Protein AF-A0A7X8D9M7-F1 (afdb_monomer)

Mean predicted aligned error: 8.06 Å

Foldseek 3Di:
DDDPDPPPLQPDDPVLLVVLLVLLVVLLCQLLVLQVCVVVVNFDPDPPLCGNVVSVVSSVVSCLLGVQLVLLVSQQVLLCSRDVDDADDDDSVRSSVLSVVLCVQLCVLLVQLVCLLVVVSCCPRPNDVCVVQVQLQVLQVVVPGGSVSSVVSSVVSNVSSVVSSVCSNVLQLCLSHDRCPPPDSVVSSVVSNVLCVVLVVLLVVLVVVLVVLCVQLVVQLVVLLVVQLVVVDPPDPVSSVVSVVCCVNVVPDDPVSVVSSVVSCVPRPSSCPSVSSSSNSNSRDDDD

pLDDT: mean 83.81, std 11.83, range [28.38, 95.06]

Solvent-accessible surface area (backbone atoms only — not comparable to full-atom values): 15635 Å² total; per-residue (Å²): 140,79,87,73,71,79,71,70,67,56,85,78,53,68,67,57,52,50,52,54,48,50,53,58,46,53,44,46,53,63,20,40,38,50,44,53,38,42,75,73,69,54,68,69,103,56,61,74,88,48,42,63,55,52,22,52,56,58,20,50,62,39,30,57,69,51,43,45,23,52,43,34,55,58,35,26,53,46,24,47,55,67,42,96,64,86,67,74,84,74,53,65,74,56,34,39,52,54,37,50,54,49,47,63,73,17,36,82,29,36,46,54,38,50,51,51,53,52,51,49,49,40,33,69,75,72,44,55,86,61,50,45,57,50,52,29,33,51,55,4,48,78,73,77,42,50,53,68,49,6,47,53,50,53,54,51,51,49,53,50,21,49,50,37,26,52,50,33,56,52,70,60,52,55,52,34,34,49,80,57,67,94,51,55,73,68,55,44,55,51,51,24,48,51,51,52,60,79,23,41,68,46,44,51,56,41,48,52,53,46,47,61,61,42,44,66,30,50,52,54,42,51,48,55,53,47,60,58,50,57,76,67,49,80,82,44,74,71,61,34,49,50,51,53,49,47,37,67,73,68,58,71,65,56,72,66,58,53,52,51,42,50,49,39,40,57,70,48,36,52,75,50,52,54,52,46,52,40,46,53,36,64,29,54,62,81,83,130

Sequence (288 aa):
MDNIEQKKLLPYGTSLHIKLSLIGLILRLVALSPLWLNFLGVHFPLPENYRVFVSALCCIPLYIIIVLPSRFYTRSTLYKTCYPVQGEKLKFSRAFALALNRLLRALPFILPIFIFVVGFYYLWFIGDATQLFKTIRSAGTLVGGSFVHGFIILVLLFFIALFLAFIGWRRYAAIEYLPMNGMNNTRAFATNRIYIKENKANLRRTTAKNFLMLLPYLAVTFFLLAMEISTKLTGEATSDVFVLLEAVTTLNFTTKTYALCALAYIVLNLPFVVFRKRNIALALKPLK

Secondary structure (DSSP, 8-state):
-------------HHHHHHHHHHHHHHHHHHTHHHHHHHTT---SS-HHHHHHHHHHHHHHHIIIIIHHHHHHHHHHHHHHHS----PPPPHHHHHHHHHHHHHHHHHHHHHHHHHHHHHHHHHHTS-TTHHHHHHHHHHHTTT--HHHHHHHHHHHHHHHHHHHHHHHHTT-GGGTS--TT--HHHHHHHHHHHHHHTHHHHHHHHHHHHHTTHHHHHHHHHHHHHHHHTT--S-HHHHHHHHHHHHHH----HHHHHHHHHHIIIIIHHHHHHHHHHHHHHSPPP-

Radius of gyration: 22.21 Å; Cα contacts (8 Å, |Δi|>4): 254; chains: 1; bounding box: 59×47×62 Å

Structure (mmCIF, N/CA/C/O backbone):
data_AF-A0A7X8D9M7-F1
#
_entry.id   AF-A0A7X8D9M7-F1
#
loop_
_atom_site.group_PDB
_atom_site.id
_atom_site.type_symbol
_atom_site.label_atom_id
_atom_site.label_alt_id
_atom_site.label_comp_id
_atom_site.label_asym_id
_atom_site.label_entity_id
_atom_site.label_seq_id
_atom_site.pdbx_PDB_ins_code
_atom_site.Cartn_x
_atom_site.Cartn_y
_atom_site.Cartn_z
_atom_site.occupancy
_atom_site.B_iso_or_equiv
_atom_site.auth_seq_id
_atom_site.auth_comp_id
_atom_site.auth_asym_id
_atom_site.auth_atom_id
_atom_site.pdbx_PDB_model_num
ATOM 1 N N . MET A 1 1 ? -6.397 -24.140 34.473 1.00 36.44 1 MET A N 1
ATOM 2 C CA . MET A 1 1 ? -6.885 -24.598 33.154 1.00 36.44 1 MET A CA 1
ATOM 3 C C . MET A 1 1 ? -8.269 -24.006 33.012 1.00 36.44 1 MET A C 1
ATOM 5 O O . MET A 1 1 ? -9.222 -24.638 33.432 1.00 36.44 1 MET A O 1
ATOM 9 N N . ASP A 1 2 ? -8.359 -22.770 32.519 1.00 28.38 2 ASP A N 1
ATOM 10 C CA . ASP A 1 2 ? -9.609 -22.012 32.592 1.00 28.38 2 ASP A CA 1
ATOM 11 C C . ASP A 1 2 ? -10.210 -21.781 31.213 1.00 28.38 2 ASP A C 1
ATOM 13 O O . ASP A 1 2 ? -9.589 -21.202 30.315 1.00 28.38 2 ASP A O 1
ATOM 17 N N . ASN A 1 3 ? -11.444 -22.271 31.107 1.00 30.64 3 ASN A N 1
ATOM 18 C CA . ASN A 1 3 ? -12.456 -21.998 30.102 1.00 30.64 3 ASN A CA 1
ATOM 19 C C . ASN A 1 3 ? -12.508 -20.508 29.743 1.00 30.64 3 ASN A C 1
ATOM 21 O O . ASN A 1 3 ? -13.260 -19.728 30.323 1.00 30.64 3 ASN A O 1
ATOM 25 N N . ILE A 1 4 ? -11.766 -20.112 28.712 1.00 40.09 4 ILE A N 1
ATOM 26 C CA . ILE A 1 4 ? -12.216 -19.010 27.870 1.00 40.09 4 ILE A CA 1
ATOM 27 C C . ILE A 1 4 ? -13.232 -19.647 26.938 1.00 40.09 4 ILE A C 1
ATOM 29 O O . ILE A 1 4 ? -12.871 -20.180 25.886 1.00 40.09 4 ILE A O 1
ATOM 33 N N . GLU A 1 5 ? -14.494 -19.628 27.368 1.00 35.69 5 GLU A N 1
ATOM 34 C CA . GLU A 1 5 ? -15.633 -19.782 26.477 1.00 35.69 5 GLU A CA 1
ATOM 35 C C . GLU A 1 5 ? -15.298 -19.068 25.170 1.00 35.69 5 GLU A C 1
ATOM 37 O O . GLU A 1 5 ? -15.015 -17.862 25.145 1.00 35.69 5 GLU A O 1
ATOM 42 N N . GLN A 1 6 ? -15.287 -19.828 24.078 1.00 35.69 6 GLN A N 1
ATOM 43 C CA . GLN A 1 6 ? -15.346 -19.287 22.735 1.00 35.69 6 GLN A CA 1
ATOM 44 C C . GLN A 1 6 ? -16.675 -18.533 22.627 1.00 35.69 6 GLN A C 1
ATOM 46 O O . GLN A 1 6 ? -17.649 -19.047 22.082 1.00 35.69 6 GLN A O 1
ATOM 51 N N . LYS A 1 7 ? -16.743 -17.315 23.183 1.00 35.28 7 LYS A N 1
ATOM 52 C CA . LYS A 1 7 ? -17.829 -16.375 22.936 1.00 35.28 7 LYS A CA 1
ATOM 53 C C . LYS A 1 7 ? -17.920 -16.276 21.428 1.00 35.28 7 LYS A C 1
ATOM 55 O O . LYS A 1 7 ? -17.001 -15.756 20.792 1.00 35.28 7 LYS A O 1
ATOM 60 N N . LYS A 1 8 ? -18.990 -16.879 20.895 1.00 38.06 8 LYS A N 1
ATOM 61 C CA . LYS A 1 8 ? -19.370 -16.916 19.485 1.00 38.06 8 LYS A CA 1
ATOM 62 C C . LYS A 1 8 ? -18.889 -15.627 18.834 1.00 38.06 8 LYS A C 1
ATOM 64 O O . LYS A 1 8 ? -19.409 -14.555 19.144 1.00 38.06 8 LYS A O 1
ATOM 69 N N . LEU A 1 9 ? -17.871 -15.728 17.973 1.00 45.09 9 LEU A N 1
ATOM 70 C CA . LEU A 1 9 ? -17.561 -14.663 17.025 1.00 45.09 9 LEU A CA 1
ATOM 71 C C . LEU A 1 9 ? -18.904 -14.278 16.403 1.00 45.09 9 LEU A C 1
ATOM 73 O O . LEU A 1 9 ? -19.569 -15.154 15.849 1.00 45.09 9 LEU A O 1
ATOM 77 N N . LEU A 1 10 ? -19.334 -13.023 16.583 1.00 46.25 10 LEU A N 1
ATOM 78 C CA . LEU A 1 10 ? -20.626 -12.555 16.079 1.00 46.25 10 LEU A CA 1
ATOM 79 C C . LEU A 1 10 ? -20.773 -13.014 14.621 1.00 46.25 10 LEU A C 1
ATOM 81 O O . LEU A 1 10 ? -19.788 -12.890 13.878 1.00 46.25 10 LEU A O 1
ATOM 85 N N . PRO A 1 11 ? -21.934 -13.575 14.216 1.00 45.78 11 PRO A N 1
ATOM 86 C CA . PRO A 1 11 ? -22.120 -14.101 12.872 1.00 45.78 11 PRO A CA 1
ATOM 87 C C . PRO A 1 11 ? -21.771 -12.998 11.885 1.00 45.78 11 PRO A C 1
ATOM 89 O O . PRO A 1 11 ? -22.422 -11.957 11.789 1.00 45.78 11 PRO A O 1
ATOM 92 N N . TYR A 1 12 ? -20.643 -13.202 11.218 1.00 52.94 12 TYR A N 1
ATOM 93 C CA . TYR A 1 12 ? -20.094 -12.218 10.321 1.00 52.94 12 TYR A CA 1
ATOM 94 C C . TYR A 1 12 ? -20.964 -12.241 9.064 1.00 52.94 12 TYR A C 1
ATOM 96 O O . TYR A 1 12 ? -20.854 -13.149 8.243 1.00 52.94 12 TYR A O 1
ATOM 104 N N . GLY A 1 13 ? -21.853 -11.259 8.918 1.00 61.81 13 GLY A N 1
ATOM 105 C CA . GLY A 1 13 ? -22.710 -11.162 7.742 1.00 61.81 13 GLY A CA 1
ATOM 106 C C . GLY A 1 13 ? -21.885 -10.890 6.483 1.00 61.81 13 GLY A C 1
ATOM 107 O O . GLY A 1 13 ? -21.185 -9.877 6.397 1.00 61.81 13 GLY A O 1
ATOM 108 N N . THR A 1 14 ? -22.004 -11.754 5.476 1.00 67.00 14 THR A N 1
ATOM 109 C CA . THR A 1 14 ? -21.459 -11.557 4.117 1.00 67.00 14 THR A CA 1
ATOM 110 C C . THR A 1 14 ? -21.817 -10.175 3.551 1.00 67.00 14 THR A C 1
ATOM 112 O O . THR A 1 14 ? -20.981 -9.519 2.930 1.00 67.00 14 THR A O 1
ATOM 115 N N . SER A 1 15 ? -23.002 -9.655 3.891 1.00 76.25 15 SER A N 1
ATOM 116 C CA . SER A 1 15 ? -23.454 -8.293 3.569 1.00 76.25 15 SER A CA 1
ATOM 117 C C . SER A 1 15 ? -22.491 -7.190 4.047 1.00 76.25 15 SER A C 1
ATOM 119 O O . SER A 1 15 ? -22.203 -6.251 3.305 1.00 76.25 15 SER A O 1
ATOM 121 N N . LEU A 1 16 ? -21.914 -7.304 5.252 1.00 80.75 16 LEU A N 1
ATOM 122 C CA . LEU A 1 16 ? -20.962 -6.312 5.770 1.00 80.75 16 LEU A CA 1
ATOM 123 C C . LEU A 1 16 ? -19.619 -6.368 5.022 1.00 80.75 16 LEU A C 1
ATOM 125 O O . LEU A 1 16 ? -19.028 -5.324 4.745 1.00 80.75 16 LEU A O 1
ATOM 129 N N . HIS A 1 17 ? -19.145 -7.570 4.662 1.00 78.88 17 HIS A N 1
ATOM 130 C CA . HIS A 1 17 ? -17.945 -7.742 3.828 1.00 78.88 17 HIS A CA 1
ATOM 131 C C . HIS A 1 17 ? -18.092 -7.016 2.489 1.00 78.88 17 HIS A C 1
ATOM 133 O O . HIS A 1 17 ? -17.195 -6.265 2.095 1.00 78.88 17 HIS A O 1
ATOM 139 N N . ILE A 1 18 ? -19.223 -7.225 1.815 1.00 80.75 18 ILE A N 1
ATOM 140 C CA . ILE A 1 18 ? -19.504 -6.650 0.499 1.00 80.75 18 ILE A CA 1
ATOM 141 C C . ILE A 1 18 ? -19.590 -5.125 0.605 1.00 80.75 18 ILE A C 1
ATOM 143 O O . ILE A 1 18 ? -18.859 -4.426 -0.096 1.00 80.75 18 ILE A O 1
ATOM 147 N N . LYS A 1 19 ? -20.371 -4.599 1.560 1.00 86.06 19 LYS A N 1
ATOM 148 C CA . LYS A 1 19 ? -20.514 -3.149 1.782 1.00 86.06 19 LYS A CA 1
ATOM 149 C C . LYS A 1 19 ? -19.169 -2.458 2.021 1.00 86.06 19 LYS A C 1
ATOM 151 O O . LYS A 1 19 ? -18.858 -1.470 1.363 1.00 86.06 19 LYS A O 1
ATOM 156 N N . LEU A 1 20 ? -18.337 -2.989 2.921 1.00 86.00 20 LEU A N 1
ATOM 157 C CA . LEU A 1 20 ? -17.026 -2.397 3.225 1.00 86.00 20 LEU A CA 1
ATOM 158 C C . LEU A 1 20 ? -16.041 -2.493 2.048 1.00 86.00 20 LEU A C 1
ATOM 160 O O . LEU A 1 20 ? -15.184 -1.617 1.899 1.00 86.00 20 LEU A O 1
ATOM 164 N N . SER A 1 21 ? -16.144 -3.542 1.227 1.00 83.62 21 SER A N 1
ATOM 165 C CA . SER A 1 21 ? -15.329 -3.699 0.015 1.00 83.62 21 SER A CA 1
ATOM 166 C C . SER A 1 21 ? -15.715 -2.676 -1.047 1.00 83.62 21 SER A C 1
ATOM 168 O O . SER A 1 21 ? -14.835 -1.975 -1.545 1.00 83.62 21 SER A O 1
ATOM 170 N N . LEU A 1 22 ? -17.015 -2.541 -1.329 1.00 86.31 22 LEU A N 1
ATOM 171 C CA . LEU A 1 22 ? -17.556 -1.603 -2.316 1.00 86.31 22 LEU A CA 1
ATOM 172 C C . LEU A 1 22 ? -17.266 -0.152 -1.937 1.00 86.31 22 LEU A C 1
ATOM 174 O O . LEU A 1 22 ? -16.704 0.582 -2.743 1.00 86.31 22 LEU A O 1
ATOM 178 N N . ILE A 1 23 ? -17.533 0.242 -0.688 1.00 88.12 23 ILE A N 1
ATOM 179 C CA . ILE A 1 23 ? -17.193 1.586 -0.194 1.00 88.12 23 ILE A CA 1
ATOM 180 C C . ILE A 1 23 ? -15.691 1.841 -0.364 1.00 88.12 23 ILE A C 1
ATOM 182 O O . ILE A 1 23 ? -15.276 2.881 -0.866 1.00 88.12 23 ILE A O 1
ATOM 186 N N . GLY A 1 24 ? -14.851 0.871 0.009 1.00 85.75 24 GLY A N 1
ATOM 187 C CA . GLY A 1 24 ? -13.404 0.993 -0.143 1.00 85.75 24 GLY A CA 1
ATOM 188 C C . GLY A 1 24 ? -12.919 1.043 -1.597 1.00 85.75 24 GLY A C 1
ATOM 189 O O . GLY A 1 24 ? -11.821 1.546 -1.833 1.00 85.75 24 GLY A O 1
ATOM 190 N N . LEU A 1 25 ? -13.672 0.498 -2.552 1.00 86.25 25 LEU A N 1
ATOM 191 C CA . LEU A 1 25 ? -13.396 0.601 -3.986 1.00 86.25 25 LEU A CA 1
ATOM 192 C C . LEU A 1 25 ? -13.802 1.976 -4.509 1.00 86.25 25 LEU A C 1
ATOM 194 O O . LEU A 1 25 ? -12.954 2.678 -5.048 1.00 86.25 25 LEU A O 1
ATOM 198 N N . ILE A 1 26 ? -15.045 2.392 -4.259 1.00 90.75 26 ILE A N 1
ATOM 199 C CA . ILE A 1 26 ? -15.592 3.681 -4.703 1.00 90.75 26 ILE A CA 1
ATOM 200 C C . ILE A 1 26 ? -14.713 4.832 -4.216 1.00 90.75 26 ILE A C 1
ATOM 202 O O . ILE A 1 26 ? -14.282 5.656 -5.013 1.00 90.75 26 ILE A O 1
ATOM 206 N N . LEU A 1 27 ? -14.350 4.853 -2.930 1.00 90.75 27 LEU A N 1
ATOM 207 C CA . LEU A 1 27 ? -13.509 5.922 -2.381 1.00 90.75 27 LEU A CA 1
ATOM 208 C C . LEU A 1 27 ? -12.124 5.987 -3.038 1.00 90.75 27 LEU A C 1
ATOM 210 O O . LEU A 1 27 ? -11.557 7.068 -3.164 1.00 90.75 27 LEU A O 1
ATOM 214 N N . ARG A 1 28 ? -11.569 4.844 -3.459 1.00 89.19 28 ARG A N 1
ATOM 215 C CA . ARG A 1 28 ? -10.293 4.815 -4.185 1.00 89.19 28 ARG A CA 1
ATOM 216 C C . ARG A 1 28 ? -10.456 5.233 -5.637 1.00 89.19 28 ARG A C 1
ATOM 218 O O . ARG A 1 28 ? -9.586 5.934 -6.123 1.00 89.19 28 ARG A O 1
ATOM 225 N N . LEU A 1 29 ? -11.543 4.844 -6.300 1.00 88.31 29 LEU A N 1
ATOM 226 C CA . LEU A 1 29 ? -11.851 5.300 -7.657 1.00 88.31 29 LEU A CA 1
ATOM 227 C C . LEU A 1 29 ? -12.001 6.822 -7.695 1.00 88.31 29 LEU A C 1
ATOM 229 O O . LEU A 1 29 ? -11.386 7.467 -8.534 1.00 88.31 29 LEU A O 1
ATOM 233 N N . VAL A 1 30 ? -12.719 7.393 -6.724 1.00 91.25 30 VAL A N 1
ATOM 234 C CA . VAL A 1 30 ? -12.847 8.848 -6.567 1.00 91.25 30 VAL A CA 1
ATOM 235 C C . VAL A 1 30 ? -11.488 9.494 -6.297 1.00 91.25 30 VAL A C 1
ATOM 237 O O . VAL A 1 30 ? -11.161 10.500 -6.910 1.00 91.25 30 VAL A O 1
ATOM 240 N N . ALA A 1 31 ? -10.662 8.918 -5.419 1.00 91.31 31 ALA A N 1
ATOM 241 C CA . ALA A 1 31 ? -9.338 9.475 -5.138 1.00 91.31 31 ALA A CA 1
ATOM 242 C C . ALA A 1 31 ? -8.348 9.363 -6.310 1.00 91.31 31 ALA A C 1
ATOM 244 O O . ALA A 1 31 ? -7.402 10.142 -6.382 1.00 91.31 31 ALA A O 1
ATOM 245 N N . LEU A 1 32 ? -8.555 8.397 -7.207 1.00 89.75 32 LEU A N 1
ATOM 246 C CA . LEU A 1 32 ? -7.761 8.186 -8.418 1.00 89.75 32 LEU A CA 1
ATOM 247 C C . LEU A 1 32 ? -8.381 8.861 -9.650 1.00 89.75 32 LEU A C 1
ATOM 249 O O . LEU A 1 32 ? -7.898 8.651 -10.761 1.00 89.75 32 LEU A O 1
ATOM 253 N N . SER A 1 33 ? -9.441 9.658 -9.481 1.00 89.56 33 SER A N 1
ATOM 254 C CA . SER A 1 33 ? -10.147 10.277 -10.603 1.00 89.56 33 SER A CA 1
ATOM 255 C C . SER A 1 33 ? -9.257 11.137 -11.509 1.00 89.56 33 SER A C 1
ATOM 257 O O . SER A 1 33 ? -9.461 11.042 -12.716 1.00 89.56 33 SER A O 1
ATOM 259 N N . PRO A 1 34 ? -8.229 11.881 -11.033 1.00 87.31 34 PRO A N 1
ATOM 260 C CA . PRO A 1 34 ? -7.358 12.634 -11.939 1.00 87.31 34 PRO A CA 1
ATOM 261 C C . PRO A 1 34 ? -6.612 11.741 -12.938 1.00 87.31 34 PRO A C 1
ATOM 263 O O . PRO A 1 34 ? -6.477 12.100 -14.103 1.00 87.31 34 PRO A O 1
ATOM 266 N N . LEU A 1 35 ? -6.171 10.551 -12.514 1.00 84.69 35 LEU A N 1
ATOM 267 C CA . LEU A 1 35 ? -5.545 9.580 -13.414 1.00 84.69 35 LEU A CA 1
ATOM 268 C C . LEU A 1 35 ? -6.551 9.009 -14.414 1.00 84.69 35 LEU A C 1
ATOM 270 O O . LEU A 1 35 ? -6.242 8.926 -15.599 1.00 84.69 35 LEU A O 1
ATOM 274 N N . TRP A 1 36 ? -7.755 8.654 -13.958 1.00 82.06 36 TRP A N 1
ATOM 275 C CA . TRP A 1 36 ? -8.813 8.155 -14.842 1.00 82.06 36 TRP A CA 1
ATOM 276 C C . TRP A 1 36 ? -9.220 9.182 -15.896 1.00 82.06 36 TRP A C 1
ATOM 278 O O . TRP A 1 36 ? -9.356 8.829 -17.060 1.00 82.06 36 TRP A O 1
ATOM 288 N N . LEU A 1 37 ? -9.363 10.448 -15.507 1.00 84.62 37 LEU A N 1
ATOM 289 C CA . LEU A 1 37 ? -9.674 11.540 -16.426 1.00 84.62 37 LEU A CA 1
ATOM 290 C C . LEU A 1 37 ? -8.581 11.705 -17.486 1.00 84.62 37 LEU A C 1
ATOM 292 O O . LEU A 1 37 ? -8.902 11.805 -18.667 1.00 84.62 37 LEU A O 1
ATOM 296 N N . ASN A 1 38 ? -7.308 11.617 -17.088 1.00 82.19 38 ASN A N 1
ATOM 297 C CA . ASN A 1 38 ? -6.196 11.647 -18.034 1.00 82.19 38 ASN A CA 1
ATOM 298 C C . ASN A 1 38 ? -6.227 10.462 -19.018 1.00 82.19 38 ASN A C 1
ATOM 300 O O . ASN A 1 38 ? -5.984 10.657 -20.204 1.00 82.19 38 ASN A O 1
ATOM 304 N N . PHE A 1 39 ? -6.566 9.251 -18.560 1.00 78.50 39 PHE A N 1
ATOM 305 C CA . PHE A 1 39 ? -6.748 8.090 -19.446 1.00 78.50 39 PHE A CA 1
ATOM 306 C C . PHE A 1 39 ? -7.952 8.225 -20.388 1.00 78.50 39 PHE A C 1
ATOM 308 O O . PHE A 1 39 ? -7.925 7.682 -21.487 1.00 78.50 39 PHE A O 1
ATOM 315 N N . LEU A 1 40 ? -8.994 8.952 -19.979 1.00 82.00 40 LEU A N 1
ATOM 316 C CA . LEU A 1 40 ? -10.188 9.226 -20.786 1.00 82.00 40 LEU A CA 1
ATOM 317 C C . LEU A 1 40 ? -10.006 10.402 -21.764 1.00 82.00 40 LEU A C 1
ATOM 319 O O . LEU A 1 40 ? -10.974 10.826 -22.388 1.00 82.00 40 LEU A O 1
ATOM 323 N N . GLY A 1 41 ? -8.788 10.938 -21.900 1.00 77.50 41 GLY A N 1
ATOM 324 C CA . GLY A 1 41 ? -8.477 12.027 -22.831 1.00 77.50 41 GLY A CA 1
ATOM 325 C C . GLY A 1 41 ? -8.697 13.435 -22.270 1.00 77.50 41 GLY A C 1
ATOM 326 O O . GLY A 1 41 ? -8.528 14.419 -22.987 1.00 77.50 41 GLY A O 1
ATOM 327 N N . VAL A 1 42 ? -9.057 13.571 -20.988 1.00 81.62 42 VAL A N 1
ATOM 328 C CA . VAL A 1 42 ? -9.174 14.875 -20.320 1.00 81.62 42 VAL A CA 1
ATOM 329 C C . VAL A 1 42 ? -7.808 15.252 -19.762 1.00 81.62 42 VAL A C 1
ATOM 331 O O . VAL A 1 42 ? -7.402 14.806 -18.688 1.00 81.62 42 VAL A O 1
ATOM 334 N N . HIS A 1 43 ? -7.081 16.067 -20.518 1.00 77.88 43 HIS A N 1
ATOM 335 C CA . HIS A 1 43 ? -5.705 16.426 -20.203 1.00 77.88 43 HIS A CA 1
ATOM 336 C C . HIS A 1 43 ? -5.597 17.813 -19.573 1.00 77.88 43 HIS A C 1
ATOM 338 O O . HIS A 1 43 ? -6.279 18.758 -19.966 1.00 77.88 43 HIS A O 1
ATOM 344 N N . PHE A 1 44 ? -4.667 17.952 -18.629 1.00 72.06 44 PHE A N 1
ATOM 345 C CA . PHE A 1 44 ? -4.165 19.268 -18.248 1.00 72.06 44 PHE A CA 1
ATOM 346 C C . PHE A 1 44 ? -3.420 19.907 -19.434 1.00 72.06 44 PHE A C 1
ATOM 348 O O . PHE A 1 44 ? -2.832 19.171 -20.234 1.00 72.06 44 PHE A O 1
ATOM 355 N N . PRO A 1 45 ? -3.386 21.251 -19.540 1.00 80.88 45 PRO A N 1
ATOM 356 C CA . PRO A 1 45 ? -2.657 21.976 -20.583 1.00 80.88 45 PRO A CA 1
ATOM 357 C C . PRO A 1 45 ? -1.139 21.921 -20.331 1.00 80.88 45 PRO A C 1
ATOM 359 O O . PRO A 1 45 ? -0.489 22.921 -20.047 1.00 80.88 45 PRO A O 1
ATOM 362 N N . LEU A 1 46 ? -0.580 20.713 -20.364 1.00 78.69 46 LEU A N 1
ATOM 363 C CA . LEU A 1 46 ? 0.816 20.394 -20.090 1.00 78.69 46 LEU A CA 1
ATOM 364 C C . LEU A 1 46 ? 1.377 19.484 -21.197 1.00 78.69 46 LEU A C 1
ATOM 366 O O . LEU A 1 46 ? 0.604 18.751 -21.833 1.00 78.69 46 LEU A O 1
ATOM 370 N N . PRO A 1 47 ? 2.707 19.479 -21.416 1.00 78.19 47 PRO A N 1
ATOM 371 C CA . PRO A 1 47 ? 3.347 18.554 -22.349 1.00 78.19 47 PRO A CA 1
ATOM 372 C C . PRO A 1 47 ? 3.122 17.094 -21.933 1.00 78.19 47 PRO A C 1
ATOM 374 O O . PRO A 1 47 ? 3.031 16.794 -20.739 1.00 78.19 47 PRO A O 1
ATOM 377 N N . GLU A 1 48 ? 3.049 16.185 -22.908 1.00 72.56 48 GLU A N 1
ATOM 378 C CA . GLU A 1 48 ? 2.647 14.780 -22.707 1.00 72.56 48 GLU A CA 1
ATOM 379 C C . GLU A 1 48 ? 3.450 14.062 -21.616 1.00 72.56 48 GLU A C 1
ATOM 381 O O . GLU A 1 48 ? 2.858 13.422 -20.744 1.00 72.56 48 GLU A O 1
ATOM 386 N N . ASN A 1 49 ? 4.764 14.292 -21.568 1.00 71.31 49 ASN A N 1
ATOM 387 C CA . ASN A 1 49 ? 5.685 13.684 -20.599 1.00 71.31 49 ASN A CA 1
ATOM 388 C C . ASN A 1 49 ? 5.349 14.023 -19.130 1.00 71.31 49 ASN A C 1
ATOM 390 O O . ASN A 1 49 ? 5.696 13.270 -18.215 1.00 71.31 49 ASN A O 1
ATOM 394 N N . TYR A 1 50 ? 4.648 15.137 -18.887 1.00 75.81 50 TYR A N 1
ATOM 395 C CA . TYR A 1 50 ? 4.258 15.586 -17.547 1.00 75.81 50 TYR A CA 1
ATOM 396 C C . TYR A 1 50 ? 2.812 15.237 -17.186 1.00 75.81 50 TYR A C 1
ATOM 398 O O . TYR A 1 50 ? 2.475 15.230 -16.000 1.00 75.81 50 TYR A O 1
ATOM 406 N N . ARG A 1 51 ? 1.943 14.926 -18.159 1.00 80.12 51 ARG A N 1
ATOM 407 C CA . ARG A 1 51 ? 0.497 14.735 -17.922 1.00 80.12 51 ARG A CA 1
ATOM 408 C C . ARG A 1 51 ? 0.212 13.609 -16.934 1.00 80.12 51 ARG A C 1
ATOM 410 O O . ARG A 1 51 ? -0.544 13.803 -15.981 1.00 80.12 51 ARG A O 1
ATOM 417 N N . VAL A 1 52 ? 0.847 12.452 -17.128 1.00 77.44 52 VAL A N 1
ATOM 418 C CA . VAL A 1 52 ? 0.674 11.277 -16.255 1.00 77.44 52 VAL A CA 1
ATOM 419 C C . VAL A 1 52 ? 1.209 11.564 -14.853 1.00 77.44 52 VAL A C 1
ATOM 421 O O . VAL A 1 52 ? 0.528 11.297 -13.862 1.00 77.44 52 VAL A O 1
ATOM 424 N N . PHE A 1 53 ? 2.394 12.172 -14.769 1.00 77.62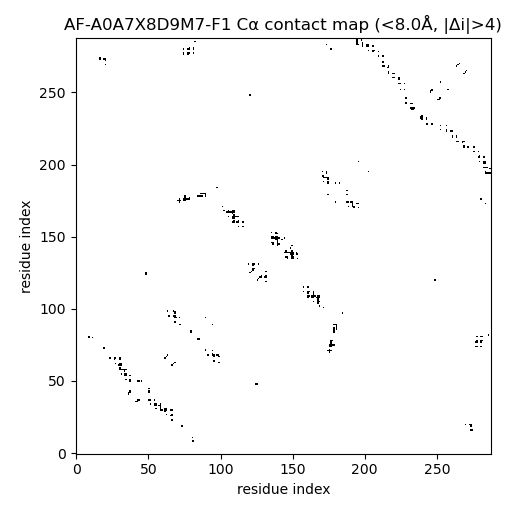 53 PHE A N 1
ATOM 425 C CA . PHE A 1 53 ? 3.038 12.515 -13.505 1.00 77.62 53 PHE A CA 1
ATOM 426 C C . PHE A 1 53 ? 2.211 13.511 -12.679 1.00 77.62 53 PHE A C 1
ATOM 428 O O . PHE A 1 53 ? 1.945 13.272 -11.501 1.00 77.62 53 PHE A O 1
ATOM 435 N N . VAL A 1 54 ? 1.737 14.596 -13.296 1.00 82.50 54 VAL A N 1
ATOM 436 C CA . VAL A 1 54 ? 0.906 15.604 -12.622 1.00 82.50 54 VAL A CA 1
ATOM 437 C C . VAL A 1 54 ? -0.442 15.016 -12.209 1.00 82.50 54 VAL A C 1
ATOM 439 O O . VAL A 1 54 ? -0.875 15.217 -11.076 1.00 82.50 54 VAL A O 1
ATOM 442 N N . SER A 1 55 ? -1.064 14.199 -13.061 1.00 83.62 55 SER A N 1
ATOM 443 C CA . SER A 1 55 ? -2.305 13.494 -12.713 1.00 83.62 55 SER A CA 1
ATOM 444 C C . SER A 1 55 ? -2.115 12.562 -11.509 1.00 83.62 55 SER A C 1
ATOM 446 O O . SER A 1 55 ? -2.950 12.539 -10.602 1.00 83.62 55 SER A O 1
ATOM 448 N N . ALA A 1 56 ? -0.991 11.840 -11.439 1.00 82.94 56 ALA A N 1
ATOM 449 C CA . ALA A 1 56 ? -0.634 11.021 -10.282 1.00 82.94 56 ALA A CA 1
ATOM 450 C C . ALA A 1 56 ? -0.409 11.867 -9.015 1.00 82.94 56 ALA A C 1
ATOM 452 O O . ALA A 1 56 ? -0.900 11.501 -7.944 1.00 82.94 56 ALA A O 1
ATOM 453 N N . LEU A 1 57 ? 0.263 13.018 -9.124 1.00 86.19 57 LEU A N 1
ATOM 454 C CA . LEU A 1 57 ? 0.444 13.951 -8.008 1.00 86.19 57 LEU A CA 1
ATOM 455 C C . LEU A 1 57 ? -0.894 14.483 -7.481 1.00 86.19 57 LEU A C 1
ATOM 457 O O . LEU A 1 57 ? -1.090 14.515 -6.267 1.00 86.19 57 LEU A O 1
ATOM 461 N N . CYS A 1 58 ? -1.844 14.817 -8.358 1.00 88.19 58 CYS A N 1
ATOM 462 C CA . CYS A 1 58 ? -3.188 15.263 -7.975 1.00 88.19 58 CYS A CA 1
ATOM 463 C C . CYS A 1 58 ? -4.001 14.183 -7.239 1.00 88.19 58 CYS A C 1
ATOM 465 O O . CYS A 1 58 ? -4.878 14.510 -6.437 1.00 88.19 58 CYS A O 1
ATOM 467 N N . CYS A 1 59 ? -3.698 12.897 -7.442 1.00 90.00 59 CYS A N 1
ATOM 468 C CA . CYS A 1 59 ? -4.342 11.811 -6.698 1.00 90.00 59 CYS A CA 1
ATOM 469 C C . CYS A 1 59 ? -3.919 11.781 -5.219 1.00 90.00 59 CYS A C 1
ATOM 471 O O . CYS A 1 59 ? -4.688 11.337 -4.366 1.00 90.00 59 CYS A O 1
ATOM 473 N N . ILE A 1 60 ? -2.711 12.253 -4.885 1.00 90.00 60 ILE A N 1
ATOM 474 C CA . ILE A 1 60 ? -2.174 12.233 -3.515 1.00 90.00 60 ILE A CA 1
ATOM 475 C C . ILE A 1 60 ? -3.061 13.020 -2.532 1.00 90.00 60 ILE A C 1
ATOM 477 O O . ILE A 1 60 ? -3.503 12.416 -1.548 1.00 90.00 60 ILE A O 1
ATOM 481 N N . PRO A 1 61 ? -3.372 14.318 -2.745 1.00 92.38 61 PRO A N 1
ATOM 482 C CA . PRO A 1 61 ? -4.212 15.073 -1.816 1.00 92.38 61 PRO A CA 1
ATOM 483 C C . PRO A 1 61 ? -5.622 14.482 -1.704 1.00 92.38 61 PRO A C 1
ATOM 485 O O . PRO A 1 61 ? -6.129 14.337 -0.590 1.00 92.38 61 PRO A O 1
ATOM 488 N N . LEU A 1 62 ? -6.226 14.040 -2.814 1.00 92.31 62 LEU A N 1
ATOM 489 C CA . LEU A 1 62 ? -7.537 13.380 -2.791 1.00 92.31 62 LEU A CA 1
ATOM 490 C C . LEU A 1 62 ? -7.509 12.091 -1.963 1.00 92.31 62 LEU A C 1
ATOM 492 O O . LEU A 1 62 ? -8.395 11.846 -1.140 1.00 92.31 62 LEU A O 1
ATOM 496 N N . TYR A 1 63 ? -6.461 11.281 -2.110 1.00 92.81 63 TYR A N 1
ATOM 497 C CA . TYR A 1 63 ? -6.287 10.063 -1.328 1.00 92.81 63 TYR A CA 1
ATOM 498 C C . TYR A 1 63 ? -6.117 10.360 0.169 1.00 92.81 63 TYR A C 1
ATOM 500 O O . TYR A 1 63 ? -6.673 9.645 1.012 1.00 92.81 63 TYR A O 1
ATOM 508 N N . ILE A 1 64 ? -5.388 11.425 0.517 1.00 92.69 64 ILE A N 1
ATOM 509 C CA . ILE A 1 64 ? -5.188 11.862 1.905 1.00 92.69 64 ILE A CA 1
ATOM 510 C C . ILE A 1 64 ? -6.501 12.340 2.533 1.00 92.69 64 ILE A C 1
ATOM 512 O O . ILE A 1 64 ? -6.774 11.992 3.681 1.00 92.69 64 ILE A O 1
ATOM 516 N N . ILE A 1 65 ? -7.321 13.089 1.797 1.00 93.12 65 ILE A N 1
ATOM 517 C CA . ILE A 1 65 ? -8.583 13.650 2.300 1.00 93.12 65 ILE A CA 1
ATOM 518 C C . ILE A 1 65 ? -9.670 12.575 2.403 1.00 93.12 65 ILE A C 1
ATOM 520 O O . ILE A 1 65 ? -10.398 12.523 3.391 1.00 93.12 65 ILE A O 1
ATOM 524 N N . ILE A 1 66 ? -9.770 11.684 1.417 1.00 92.19 66 ILE A N 1
ATOM 525 C CA . ILE A 1 66 ? -10.915 10.774 1.280 1.00 92.19 66 ILE A CA 1
ATOM 526 C C . ILE A 1 66 ? -10.588 9.379 1.828 1.00 92.19 66 ILE A C 1
ATOM 528 O O . ILE A 1 66 ? -11.305 8.814 2.665 1.00 92.19 66 ILE A O 1
ATOM 532 N N . VAL A 1 67 ? -9.486 8.784 1.369 1.00 91.94 67 VAL A N 1
ATOM 533 C CA . VAL A 1 67 ? -9.201 7.360 1.608 1.00 91.94 67 VAL A CA 1
ATOM 534 C C . VAL A 1 67 ? -8.548 7.130 2.967 1.00 91.94 67 VAL A C 1
ATOM 536 O O . VAL A 1 67 ? -8.842 6.137 3.635 1.00 91.94 67 VAL A O 1
ATOM 539 N N . LEU A 1 68 ? -7.660 8.014 3.420 1.00 91.31 68 LEU A N 1
ATOM 540 C CA . LEU A 1 68 ? -6.994 7.802 4.706 1.00 91.31 68 LEU A CA 1
ATOM 541 C C . LEU A 1 68 ? -7.942 7.893 5.920 1.00 91.31 68 LEU A C 1
ATOM 543 O O . LEU A 1 68 ? -7.865 6.996 6.764 1.00 91.31 68 LEU A O 1
ATOM 547 N N . PRO A 1 69 ? -8.868 8.865 6.029 1.00 91.19 69 PRO A N 1
ATOM 548 C CA . PRO A 1 69 ? -9.775 8.949 7.174 1.00 91.19 69 PRO A CA 1
ATOM 549 C C . PRO A 1 69 ? -10.835 7.843 7.143 1.00 91.19 69 PRO A C 1
ATOM 551 O O . PRO A 1 69 ? -11.129 7.235 8.173 1.00 91.19 69 PRO A O 1
ATOM 554 N N . SER A 1 70 ? -11.349 7.497 5.956 1.00 90.94 70 SER A N 1
ATOM 555 C CA . SER A 1 70 ? -12.336 6.417 5.772 1.00 90.94 70 SER A CA 1
ATOM 556 C C . SER A 1 70 ? -11.835 5.045 6.253 1.00 90.94 70 SER A C 1
ATOM 558 O O . SER A 1 70 ? -12.614 4.192 6.695 1.00 90.94 70 SER A O 1
ATOM 560 N N . ARG A 1 71 ? -10.513 4.826 6.264 1.00 90.38 71 ARG A N 1
ATOM 561 C CA . ARG A 1 71 ? -9.905 3.609 6.823 1.00 90.38 71 ARG A CA 1
ATOM 562 C C . ARG A 1 71 ? -10.176 3.426 8.311 1.00 90.38 71 ARG A C 1
ATOM 564 O O . ARG A 1 71 ? -10.341 2.277 8.712 1.00 90.38 71 ARG A O 1
ATOM 571 N N . PHE A 1 72 ? -10.260 4.498 9.099 1.00 90.75 72 PHE A N 1
ATOM 572 C CA . PHE A 1 72 ? -10.585 4.405 10.526 1.00 90.75 72 PHE A CA 1
ATOM 573 C C . PHE A 1 72 ? -12.000 3.868 10.734 1.00 90.75 72 PHE A C 1
ATOM 575 O O . PHE A 1 72 ? -12.205 2.989 11.561 1.00 90.75 72 PHE A O 1
ATOM 582 N N . TYR A 1 73 ? -12.961 4.309 9.922 1.00 88.50 73 TYR A N 1
ATOM 583 C CA . TYR A 1 73 ? -14.333 3.807 9.986 1.00 88.50 73 TYR A CA 1
ATOM 584 C C . TYR A 1 73 ? -14.402 2.328 9.626 1.00 88.50 73 TYR A C 1
ATOM 586 O O . TYR A 1 73 ? -14.866 1.517 10.420 1.00 88.50 73 TYR A O 1
ATOM 594 N N . THR A 1 74 ? -13.866 1.956 8.459 1.00 88.56 74 THR A N 1
ATOM 595 C CA . THR A 1 74 ? -13.931 0.562 7.991 1.00 88.56 74 THR A CA 1
ATOM 596 C C . THR A 1 74 ? -13.238 -0.408 8.950 1.00 88.56 74 THR A C 1
ATOM 598 O O . THR A 1 74 ? -13.758 -1.487 9.223 1.00 88.56 74 THR A O 1
ATOM 601 N N . ARG A 1 75 ? -12.075 -0.038 9.495 1.00 90.31 75 ARG A N 1
ATOM 602 C CA . ARG A 1 75 ? -11.288 -0.900 10.388 1.00 90.31 75 ARG A CA 1
ATOM 603 C C . ARG A 1 75 ? -11.821 -0.922 11.812 1.00 90.31 75 ARG A C 1
ATOM 605 O O . ARG A 1 75 ? -11.834 -1.996 12.405 1.00 90.31 75 ARG A O 1
ATOM 612 N N . SER A 1 76 ? -12.321 0.199 12.328 1.00 89.19 76 SER A N 1
ATOM 613 C CA . SER A 1 76 ? -13.002 0.229 13.623 1.00 89.19 76 SER A CA 1
ATOM 614 C C . SER A 1 76 ? -14.284 -0.605 13.596 1.00 89.19 76 SER A C 1
ATOM 616 O O . SER A 1 76 ? -14.513 -1.391 14.512 1.00 89.19 76 SER A O 1
ATOM 618 N N . THR A 1 77 ? -15.076 -0.541 12.517 1.00 88.06 77 THR A N 1
ATOM 619 C CA . THR A 1 77 ? -16.245 -1.418 12.344 1.00 88.06 77 THR A CA 1
ATOM 620 C C . THR A 1 77 ? -15.839 -2.891 12.362 1.00 88.06 77 THR A C 1
ATOM 622 O O . THR A 1 77 ? -16.422 -3.666 13.113 1.00 88.06 77 THR A O 1
ATOM 625 N N . LEU A 1 78 ? -14.798 -3.282 11.615 1.00 88.50 78 LEU A N 1
ATOM 626 C CA . LEU A 1 78 ? -14.290 -4.661 11.641 1.00 88.50 78 LEU A CA 1
ATOM 627 C C . LEU A 1 78 ? -13.815 -5.083 13.036 1.00 88.50 78 LEU A C 1
ATOM 629 O O . LEU A 1 78 ? -14.076 -6.207 13.458 1.00 88.50 78 LEU A O 1
ATOM 633 N N . TYR A 1 79 ? -13.155 -4.193 13.772 1.00 89.31 79 TYR A N 1
ATOM 634 C CA . TYR A 1 79 ? -12.708 -4.474 15.133 1.00 89.31 79 TYR A CA 1
ATOM 635 C C . TYR A 1 79 ? -13.880 -4.716 16.093 1.00 89.31 79 TYR A C 1
ATOM 637 O O . TYR A 1 79 ? -13.879 -5.716 16.808 1.00 89.31 79 TYR A O 1
ATOM 645 N N . LYS A 1 80 ? -14.928 -3.883 16.028 1.00 86.38 80 LYS A N 1
ATOM 646 C CA . LYS A 1 80 ? -16.156 -4.033 16.830 1.00 86.38 80 LYS A CA 1
ATOM 647 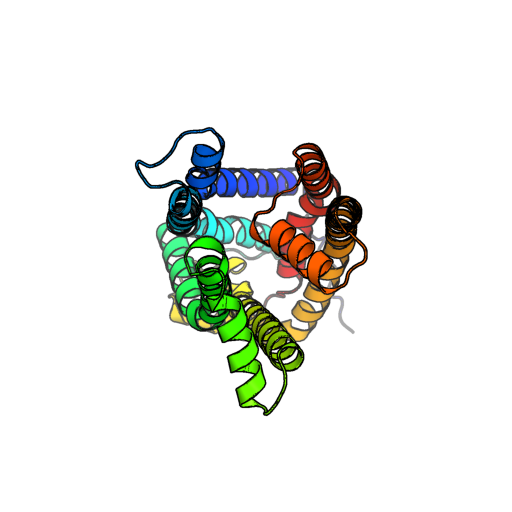C C . LYS A 1 80 ? -16.936 -5.316 16.518 1.00 86.38 80 LYS A C 1
ATOM 649 O O . LYS A 1 80 ? -17.633 -5.824 17.385 1.00 86.38 80 LYS A O 1
ATOM 654 N N . THR A 1 81 ? -16.801 -5.879 15.311 1.00 85.12 81 THR A N 1
ATOM 655 C CA . THR A 1 81 ? -17.367 -7.215 15.013 1.00 85.12 81 THR A CA 1
ATOM 656 C C . THR A 1 81 ? -16.585 -8.366 15.646 1.00 85.12 81 THR A C 1
ATOM 658 O O . THR A 1 81 ? -17.117 -9.463 15.783 1.00 85.12 81 THR A O 1
ATOM 661 N N . CYS A 1 82 ? -15.318 -8.141 16.004 1.00 85.44 82 CYS A N 1
ATOM 662 C CA . CYS A 1 82 ? -14.444 -9.164 16.579 1.00 85.44 82 CYS A CA 1
ATOM 663 C C . CYS A 1 82 ? -14.438 -9.127 18.110 1.00 85.44 82 CYS A C 1
ATOM 665 O O . CYS A 1 82 ? -14.337 -10.174 18.741 1.00 85.44 82 CYS A O 1
ATOM 667 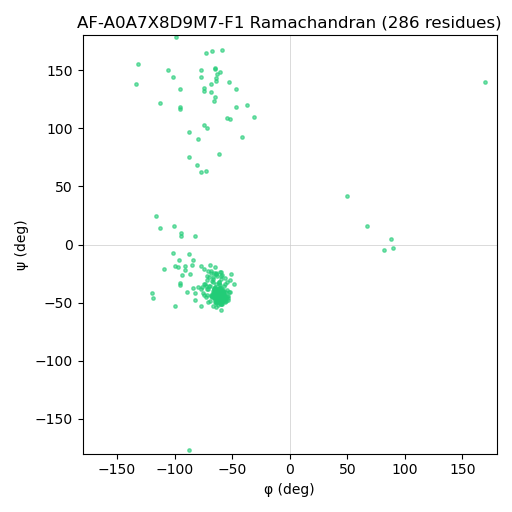N N . TYR A 1 83 ? -14.544 -7.934 18.695 1.00 84.88 83 TYR A N 1
ATOM 668 C CA . TYR A 1 83 ? -14.493 -7.720 20.136 1.00 84.88 83 TYR A CA 1
ATOM 669 C C . TYR A 1 83 ? -15.629 -6.787 20.571 1.00 84.88 83 TYR A C 1
ATOM 671 O O . TYR A 1 83 ? -15.855 -5.778 19.896 1.00 84.88 83 TYR A O 1
ATOM 679 N N . PRO A 1 84 ? -16.317 -7.071 21.697 1.00 74.69 84 PRO A N 1
ATOM 680 C CA . PRO A 1 84 ? -17.451 -6.289 22.191 1.00 74.69 84 PRO A CA 1
ATOM 681 C C . PRO A 1 84 ? -16.969 -4.992 22.854 1.00 74.69 84 PRO A C 1
ATOM 683 O O . PRO A 1 84 ? -17.125 -4.778 24.052 1.00 74.69 84 PRO A O 1
ATOM 686 N N . VAL A 1 85 ? -16.316 -4.135 22.076 1.00 76.56 85 VAL A N 1
ATOM 687 C CA . VAL A 1 85 ? -15.749 -2.883 22.563 1.00 76.56 85 VAL A CA 1
ATOM 688 C C . VAL A 1 85 ? -16.744 -1.764 22.313 1.00 76.56 85 VAL A C 1
ATOM 690 O O . VAL A 1 85 ? -17.080 -1.450 21.167 1.00 76.56 85 VAL A O 1
ATOM 693 N N . GLN A 1 86 ? -17.212 -1.160 23.400 1.00 69.94 86 GLN A N 1
ATOM 694 C CA . GLN A 1 86 ? -18.069 0.011 23.338 1.00 69.94 86 GLN A CA 1
ATOM 695 C C . GLN A 1 86 ? -17.241 1.255 23.013 1.00 69.94 86 GLN A C 1
ATOM 697 O O . GLN A 1 86 ? -16.080 1.389 23.396 1.00 69.94 86 GLN A O 1
ATOM 702 N N . GLY A 1 87 ? -17.835 2.157 22.245 1.00 67.62 87 GLY A N 1
ATOM 703 C CA . GLY A 1 87 ? -17.203 3.412 21.879 1.00 67.62 87 GLY A CA 1
ATOM 704 C C . GLY A 1 87 ? -18.005 4.124 20.808 1.00 67.62 87 GLY A C 1
ATOM 705 O O . GLY A 1 87 ? -18.500 3.498 19.861 1.00 67.62 87 GLY A O 1
ATOM 706 N N . GLU A 1 88 ? -18.108 5.436 20.953 1.00 71.19 88 GLU A N 1
ATOM 707 C CA . GLU A 1 88 ? -18.788 6.309 20.005 1.00 71.19 88 GLU A CA 1
ATOM 708 C C . GLU A 1 88 ? -18.176 6.233 18.588 1.00 71.19 88 GLU A C 1
ATOM 710 O O . GLU A 1 88 ? -17.095 5.674 18.355 1.00 71.19 88 GLU A O 1
ATOM 715 N N . LYS A 1 89 ? -18.889 6.785 17.599 1.00 78.00 89 LYS A N 1
ATOM 716 C CA . LYS A 1 89 ? -18.387 6.909 16.221 1.00 78.00 89 LYS A CA 1
ATOM 717 C C . LYS A 1 89 ? -17.338 8.022 16.143 1.00 78.00 89 LYS A C 1
ATOM 719 O O . LYS A 1 89 ? -17.565 9.126 16.632 1.00 78.00 89 LYS A O 1
ATOM 724 N N . LEU A 1 90 ? -16.193 7.750 15.515 1.00 84.06 90 LEU A N 1
ATOM 725 C CA . LEU A 1 90 ? -15.122 8.739 15.349 1.00 84.06 90 LEU A CA 1
ATOM 726 C C . LEU A 1 90 ? -15.581 9.896 14.455 1.00 84.06 90 LEU A C 1
ATOM 728 O O . LEU A 1 90 ? -16.060 9.670 13.345 1.00 84.06 90 LEU A O 1
ATOM 732 N N . LYS A 1 91 ? -15.438 11.140 14.924 1.00 89.38 91 LYS A N 1
ATOM 733 C CA . LYS A 1 91 ? -15.712 12.337 14.109 1.00 89.38 91 LYS A CA 1
ATOM 734 C C . LYS A 1 91 ? -14.735 12.404 12.929 1.00 89.38 91 LYS A C 1
ATOM 736 O O . LYS A 1 91 ? -13.560 12.073 13.090 1.00 89.38 91 LYS A O 1
ATOM 741 N N . PHE A 1 92 ? -15.194 12.867 11.764 1.00 88.94 92 PHE A N 1
ATOM 742 C CA . PHE A 1 92 ? -14.369 12.887 10.546 1.00 88.94 92 PHE A CA 1
ATOM 743 C C . PHE A 1 92 ? -13.122 13.756 10.696 1.00 88.94 92 PHE A C 1
ATOM 745 O O . PHE A 1 92 ? -12.025 13.302 10.387 1.00 88.94 92 PHE A O 1
ATOM 752 N N . SER A 1 93 ? -13.263 14.952 11.274 1.00 90.31 93 SER A N 1
ATOM 753 C CA . SER A 1 93 ? -12.135 15.844 11.578 1.00 90.31 93 SER A CA 1
ATOM 754 C C . SER A 1 93 ? -11.062 15.154 12.425 1.00 90.31 93 SER A C 1
ATOM 756 O O . SER A 1 93 ? -9.865 15.295 12.179 1.00 90.31 93 SER A O 1
ATOM 758 N N . ARG A 1 94 ? -11.486 14.327 13.387 1.00 90.44 94 ARG A N 1
ATOM 759 C CA . ARG A 1 94 ? -10.585 13.549 14.238 1.00 90.44 94 ARG A CA 1
ATOM 760 C C . ARG A 1 94 ? -9.915 12.409 13.476 1.00 90.44 94 ARG A C 1
ATOM 762 O O . ARG A 1 94 ? -8.709 12.216 13.623 1.00 90.44 94 ARG A O 1
ATOM 769 N N . ALA A 1 95 ? -10.671 11.678 12.658 1.00 90.50 95 ALA A N 1
ATOM 770 C CA . ALA A 1 95 ? -10.137 10.632 11.788 1.00 90.50 95 ALA A CA 1
ATOM 771 C C . ALA A 1 95 ? -9.095 11.199 10.813 1.00 90.50 95 ALA A C 1
ATOM 773 O O . ALA A 1 95 ? -8.025 10.616 10.659 1.00 90.50 95 ALA A O 1
ATOM 774 N N . PHE A 1 96 ? -9.370 12.364 10.225 1.00 92.44 96 PHE A N 1
ATOM 775 C CA . PHE A 1 96 ? -8.452 13.078 9.345 1.00 92.44 96 PHE A CA 1
ATOM 776 C C . PHE A 1 96 ? -7.178 13.509 10.074 1.00 92.44 96 PHE A C 1
ATOM 778 O O . PHE A 1 96 ? -6.080 13.184 9.628 1.00 92.44 96 PHE A O 1
ATOM 785 N N . ALA A 1 97 ? -7.299 14.133 11.248 1.00 92.00 97 ALA A N 1
ATOM 786 C CA . ALA A 1 97 ? -6.138 14.527 12.042 1.00 92.00 97 ALA A CA 1
ATOM 787 C C . ALA A 1 97 ? -5.259 13.323 12.431 1.00 92.00 97 ALA A C 1
ATOM 789 O O . ALA A 1 97 ? -4.033 13.393 12.340 1.00 92.00 97 ALA A O 1
ATOM 790 N N . LEU A 1 98 ? -5.854 12.199 12.847 1.00 92.31 98 LEU A N 1
ATOM 791 C CA . LEU A 1 98 ? -5.107 10.976 13.164 1.00 92.31 98 LEU A CA 1
ATOM 792 C C . LEU A 1 98 ? -4.450 10.368 11.920 1.00 92.31 98 LEU A C 1
ATOM 794 O O . LEU A 1 98 ? -3.304 9.917 11.987 1.00 92.31 98 LEU A O 1
ATOM 798 N N . ALA A 1 99 ? -5.156 10.374 10.790 1.00 92.00 99 ALA A N 1
ATOM 799 C CA . ALA A 1 99 ? -4.653 9.890 9.516 1.00 92.00 99 ALA A CA 1
ATOM 800 C C . ALA A 1 99 ? -3.437 10.692 9.038 1.00 92.00 99 ALA A C 1
ATOM 802 O O . ALA A 1 99 ? -2.413 10.100 8.691 1.00 92.00 99 ALA A O 1
ATOM 803 N N . LEU A 1 100 ? -3.525 12.023 9.093 1.00 93.94 100 LEU A N 1
ATOM 804 C CA . LEU A 1 100 ? -2.453 12.933 8.707 1.00 93.94 100 LEU A CA 1
ATOM 805 C C . LEU A 1 100 ? -1.243 12.790 9.634 1.00 93.94 100 LEU A C 1
ATOM 807 O O . LEU A 1 100 ? -0.129 12.585 9.165 1.00 93.94 100 LEU A O 1
ATOM 811 N N . ASN A 1 101 ? -1.456 12.784 10.953 1.00 93.56 101 ASN A N 1
ATOM 812 C CA . ASN A 1 101 ? -0.369 12.579 11.915 1.00 93.56 101 ASN A CA 1
ATOM 813 C C . ASN A 1 101 ? 0.328 11.230 11.728 1.00 93.56 101 ASN A C 1
ATOM 815 O O . ASN A 1 101 ? 1.545 11.122 11.877 1.00 93.56 101 ASN A O 1
ATOM 819 N N . ARG A 1 102 ? -0.430 10.183 11.395 1.00 93.06 102 ARG A N 1
ATOM 820 C CA . ARG A 1 102 ? 0.150 8.882 11.075 1.00 93.06 102 ARG A CA 1
ATOM 821 C C . ARG A 1 102 ? 0.974 8.938 9.791 1.00 93.06 102 ARG A C 1
ATOM 823 O O . ARG A 1 102 ? 2.052 8.351 9.774 1.00 93.06 102 ARG A O 1
ATOM 830 N N . LEU A 1 103 ? 0.475 9.600 8.746 1.00 92.44 103 LEU A N 1
ATOM 831 C CA . LEU A 1 103 ? 1.200 9.773 7.490 1.00 92.44 103 LEU A CA 1
ATOM 832 C C . LEU A 1 103 ? 2.519 10.514 7.726 1.00 92.44 103 LEU A C 1
ATOM 834 O O . LEU A 1 103 ? 3.561 9.991 7.358 1.00 92.44 103 LEU A O 1
ATOM 838 N N . LEU A 1 104 ? 2.491 11.648 8.430 1.00 93.62 104 LEU A N 1
ATOM 839 C CA . LEU A 1 104 ? 3.684 12.433 8.767 1.00 93.62 104 LEU A CA 1
ATOM 840 C C . LEU A 1 104 ? 4.712 11.613 9.558 1.00 93.62 104 LEU A C 1
ATOM 842 O O . LEU A 1 104 ? 5.900 11.648 9.260 1.00 93.62 104 LEU A O 1
ATOM 846 N N . ARG A 1 105 ? 4.267 10.799 10.521 1.00 93.06 105 ARG A N 1
ATOM 847 C CA . ARG A 1 105 ? 5.157 9.905 11.286 1.00 93.06 105 ARG A CA 1
ATOM 848 C C . ARG A 1 105 ? 5.698 8.726 10.476 1.00 93.06 105 ARG A C 1
ATOM 850 O O . ARG A 1 105 ? 6.693 8.128 10.882 1.00 93.06 105 ARG A O 1
ATOM 857 N N . ALA A 1 106 ? 5.022 8.340 9.398 1.00 92.94 106 ALA A N 1
ATOM 858 C CA . ALA A 1 106 ? 5.474 7.295 8.486 1.00 92.94 106 ALA A CA 1
ATOM 859 C C . ALA A 1 106 ? 6.314 7.860 7.328 1.00 92.94 106 ALA A C 1
ATOM 861 O O . ALA A 1 106 ? 7.064 7.106 6.715 1.00 92.94 106 ALA A O 1
ATOM 862 N N . LEU A 1 107 ? 6.228 9.168 7.064 1.00 92.62 107 LEU A N 1
ATOM 863 C CA . LEU A 1 107 ? 6.875 9.842 5.944 1.00 92.62 107 LEU A CA 1
ATOM 864 C C . LEU A 1 107 ? 8.387 9.584 5.881 1.00 92.62 107 LEU A C 1
ATOM 866 O O . LEU A 1 107 ? 8.821 9.174 4.814 1.00 92.62 107 LEU A O 1
ATOM 870 N N . PRO A 1 108 ? 9.183 9.672 6.969 1.00 94.62 108 PRO A N 1
ATOM 871 C CA . PRO A 1 108 ? 10.629 9.428 6.887 1.00 94.62 108 PRO A CA 1
ATOM 872 C C . PRO A 1 108 ? 10.995 8.020 6.399 1.00 94.62 108 PRO A C 1
ATOM 874 O O . PRO A 1 108 ? 12.048 7.815 5.813 1.00 94.62 108 PRO A O 1
ATOM 877 N N . PHE A 1 109 ? 10.113 7.045 6.624 1.00 94.19 109 PHE A N 1
ATOM 878 C CA . PHE A 1 109 ? 10.308 5.661 6.193 1.00 94.19 109 PHE A CA 1
ATOM 879 C C . PHE A 1 109 ? 9.827 5.414 4.762 1.00 94.19 109 PHE A C 1
ATOM 881 O O . PHE A 1 109 ? 10.272 4.476 4.113 1.00 94.19 109 PHE A O 1
ATOM 888 N N . ILE A 1 110 ? 8.883 6.226 4.292 1.00 92.12 110 ILE A N 1
ATOM 889 C CA . ILE A 1 110 ? 8.263 6.119 2.970 1.00 92.12 110 ILE A CA 1
ATOM 890 C C . ILE A 1 110 ? 8.987 7.015 1.951 1.00 92.12 110 ILE A C 1
ATOM 892 O O . ILE A 1 110 ? 9.004 6.717 0.763 1.00 92.12 110 ILE A O 1
ATOM 896 N N . LEU A 1 111 ? 9.630 8.088 2.406 1.00 93.25 111 LEU A N 1
ATOM 897 C CA . LEU A 1 111 ? 10.373 9.022 1.568 1.00 93.25 111 LEU A CA 1
ATOM 898 C C . LEU A 1 111 ? 11.432 8.327 0.691 1.00 93.25 111 LEU A C 1
ATOM 900 O O . LEU A 1 111 ? 11.452 8.622 -0.501 1.00 93.25 111 LEU A O 1
ATOM 904 N N . PRO A 1 112 ? 12.245 7.370 1.193 1.00 94.50 112 PRO A N 1
ATOM 905 C CA . PRO A 1 112 ? 13.265 6.726 0.369 1.00 94.50 112 PRO A CA 1
ATOM 906 C C . PRO A 1 112 ? 12.682 6.032 -0.863 1.00 94.50 112 PRO A C 1
ATOM 908 O O . PRO A 1 112 ? 13.224 6.174 -1.952 1.00 94.50 112 PRO A O 1
ATOM 911 N N . ILE A 1 113 ? 11.546 5.333 -0.726 1.00 92.56 113 ILE A N 1
ATOM 912 C CA . ILE A 1 113 ? 10.939 4.644 -1.872 1.00 92.56 113 ILE A CA 1
ATOM 913 C C . ILE A 1 113 ? 10.347 5.639 -2.874 1.00 92.56 113 ILE A C 1
ATOM 915 O O . ILE A 1 113 ? 10.460 5.422 -4.076 1.00 92.56 113 ILE A O 1
ATOM 919 N N . PHE A 1 114 ? 9.782 6.761 -2.411 1.00 89.31 114 PHE A N 1
ATOM 920 C CA . PHE A 1 114 ? 9.337 7.823 -3.317 1.00 89.31 114 PHE A CA 1
ATOM 921 C C . PHE A 1 114 ? 10.503 8.459 -4.068 1.00 89.31 114 PHE A C 1
ATOM 923 O O . PHE A 1 114 ? 10.384 8.661 -5.269 1.00 89.31 114 PHE A O 1
ATOM 930 N N . ILE A 1 115 ? 11.628 8.724 -3.396 1.00 91.06 115 ILE A N 1
ATOM 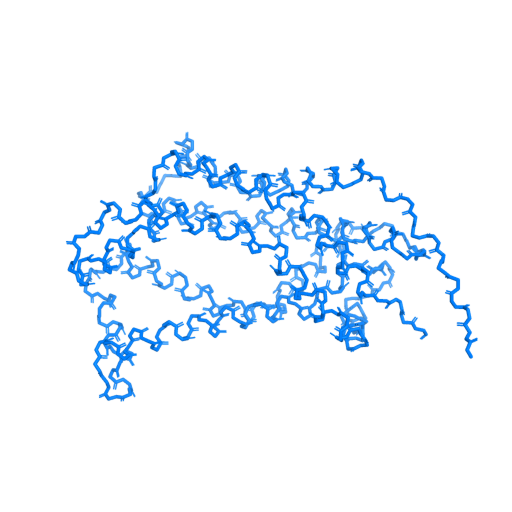931 C CA . ILE A 1 115 ? 12.840 9.242 -4.046 1.00 91.06 115 ILE A CA 1
ATOM 932 C C . ILE A 1 115 ? 13.321 8.262 -5.118 1.00 91.06 115 ILE A C 1
ATOM 934 O O . ILE A 1 115 ? 13.607 8.687 -6.231 1.00 91.06 115 ILE A O 1
ATOM 938 N N . PHE A 1 116 ? 13.341 6.960 -4.820 1.00 88.62 116 PHE A N 1
ATOM 939 C CA . PHE A 1 116 ? 13.697 5.933 -5.800 1.00 88.62 116 PHE A CA 1
ATOM 940 C C . PHE A 1 116 ? 12.767 5.939 -7.015 1.00 88.62 116 PHE A C 1
ATOM 942 O O . PHE A 1 116 ? 13.241 5.993 -8.144 1.00 88.62 116 PHE A O 1
ATOM 949 N N . VAL A 1 117 ? 11.450 5.913 -6.796 1.00 85.56 117 VAL A N 1
ATOM 950 C CA . VAL A 1 117 ? 10.462 5.855 -7.885 1.00 85.56 117 VAL A CA 1
ATOM 951 C C . VAL A 1 117 ? 10.483 7.131 -8.729 1.00 85.56 117 VAL A C 1
ATOM 953 O O . VAL A 1 117 ? 10.515 7.049 -9.952 1.00 85.56 117 VAL A O 1
ATOM 956 N N . VAL A 1 118 ? 10.497 8.306 -8.094 1.00 84.62 118 VAL A N 1
ATOM 957 C CA . VAL A 1 118 ? 10.521 9.601 -8.793 1.00 84.62 118 VAL A CA 1
ATOM 958 C C . VAL A 1 118 ? 11.855 9.813 -9.501 1.00 84.62 118 VAL A C 1
ATOM 960 O O . VAL A 1 118 ? 11.863 10.228 -10.655 1.00 84.62 118 VAL A O 1
ATOM 963 N N . GLY A 1 119 ? 12.974 9.501 -8.845 1.00 86.88 119 GLY A N 1
ATOM 964 C CA . GLY A 1 119 ? 14.304 9.606 -9.438 1.00 86.88 119 GLY A CA 1
ATOM 965 C C . GLY A 1 119 ? 14.458 8.689 -10.647 1.00 86.88 119 GLY A C 1
ATOM 966 O O . GLY A 1 119 ? 14.950 9.120 -11.683 1.00 86.88 119 GLY A O 1
ATOM 967 N N . PHE A 1 120 ? 13.966 7.452 -10.556 1.00 83.50 120 PHE A N 1
ATOM 968 C CA . PHE A 1 120 ? 13.977 6.523 -11.681 1.00 83.50 120 PHE A CA 1
ATOM 969 C C . PHE A 1 120 ? 13.069 6.983 -12.827 1.00 83.50 120 PHE A C 1
ATOM 971 O O . PHE A 1 120 ? 13.505 6.983 -13.974 1.00 83.50 120 PHE A O 1
ATOM 978 N N . TYR A 1 121 ? 11.850 7.453 -12.529 1.00 80.12 121 TYR A N 1
ATOM 979 C CA . TYR A 1 121 ? 10.958 8.039 -13.536 1.00 80.12 121 TYR A CA 1
ATOM 980 C C . TYR A 1 121 ? 11.618 9.229 -14.246 1.00 80.12 121 TYR A C 1
ATOM 982 O O . TYR A 1 121 ? 11.600 9.303 -15.470 1.00 80.12 121 TYR A O 1
ATOM 990 N N . TYR A 1 122 ? 12.246 10.133 -13.490 1.00 83.81 122 TYR A N 1
ATOM 991 C CA . TYR A 1 122 ? 12.969 11.273 -14.049 1.00 83.81 122 TYR A CA 1
ATOM 992 C C . TYR A 1 122 ? 14.104 10.823 -14.975 1.00 83.81 122 TYR A C 1
ATOM 994 O O . TYR A 1 122 ? 14.157 11.265 -16.117 1.00 83.81 122 TYR A O 1
ATOM 1002 N N . LEU A 1 123 ? 14.974 9.918 -14.516 1.00 83.56 123 LEU A N 1
ATOM 1003 C CA . LEU A 1 123 ? 16.113 9.429 -15.302 1.00 83.56 123 LEU A CA 1
ATOM 1004 C C . LEU A 1 123 ? 15.693 8.682 -16.574 1.00 83.56 123 LEU A C 1
ATOM 1006 O O . LEU A 1 123 ? 16.471 8.639 -17.519 1.00 83.56 123 LEU A O 1
ATOM 1010 N N . TRP A 1 124 ? 14.501 8.083 -16.584 1.00 77.12 124 TRP A N 1
ATOM 1011 C CA . TRP A 1 124 ? 13.998 7.300 -17.712 1.00 77.12 124 TRP A CA 1
ATOM 1012 C C . TRP A 1 124 ? 13.229 8.136 -18.742 1.00 77.12 124 TRP A C 1
ATOM 1014 O O . TRP A 1 124 ? 13.381 7.915 -19.937 1.00 77.12 124 TRP A O 1
ATOM 1024 N N . PHE A 1 125 ? 12.394 9.078 -18.291 1.00 73.69 125 PHE A N 1
ATOM 1025 C CA . PHE A 1 125 ? 11.449 9.796 -19.160 1.00 73.69 125 PHE A CA 1
ATOM 1026 C C . PHE A 1 125 ? 11.798 11.264 -19.418 1.00 73.69 125 PHE A C 1
ATOM 1028 O O . PHE A 1 125 ? 11.267 11.854 -20.356 1.00 73.69 125 PHE A O 1
ATOM 1035 N N . ILE A 1 126 ? 12.616 11.882 -18.563 1.00 76.44 126 ILE A N 1
ATOM 1036 C CA . ILE A 1 126 ? 12.895 13.327 -18.610 1.00 76.44 126 ILE A CA 1
ATOM 1037 C C . ILE A 1 126 ? 14.387 13.594 -18.835 1.00 76.44 126 ILE A C 1
ATOM 1039 O O . ILE A 1 126 ? 14.735 14.496 -19.590 1.00 76.44 126 ILE A O 1
ATOM 1043 N N . GLY A 1 127 ? 15.262 12.841 -18.167 1.00 74.56 127 GLY A N 1
ATOM 1044 C CA . GLY A 1 127 ? 16.711 12.961 -18.307 1.00 74.56 127 GLY A CA 1
ATOM 1045 C C . GLY A 1 127 ? 17.230 12.412 -19.637 1.00 74.56 127 GLY A C 1
ATOM 1046 O O . GLY A 1 127 ? 16.543 11.663 -20.329 1.00 74.56 127 GLY A O 1
ATOM 1047 N N . ASP A 1 128 ? 18.474 12.756 -19.984 1.00 75.88 128 ASP A N 1
ATOM 1048 C CA . ASP A 1 128 ? 19.096 12.210 -21.195 1.00 75.88 128 ASP A CA 1
ATOM 1049 C C . ASP A 1 128 ? 19.243 10.691 -21.093 1.00 75.88 128 ASP A C 1
ATOM 1051 O O . ASP A 1 128 ? 19.595 10.165 -20.033 1.00 75.88 128 ASP A O 1
ATOM 1055 N N . ALA A 1 129 ? 19.133 9.998 -22.231 1.00 66.75 129 ALA A N 1
ATOM 1056 C CA . ALA A 1 129 ? 19.257 8.541 -22.322 1.00 66.75 129 ALA A CA 1
ATOM 1057 C C . ALA A 1 129 ? 20.532 7.975 -21.655 1.00 66.75 129 ALA A C 1
ATOM 1059 O O . ALA A 1 129 ? 20.550 6.834 -21.205 1.00 66.75 129 ALA A O 1
ATOM 1060 N N . THR A 1 130 ? 21.604 8.771 -21.541 1.00 78.19 130 THR A N 1
ATOM 1061 C CA . THR A 1 130 ? 22.867 8.353 -20.904 1.00 78.19 130 THR A CA 1
ATOM 1062 C C . THR A 1 130 ? 22.902 8.524 -19.383 1.00 78.19 130 THR A C 1
ATOM 1064 O O . THR A 1 130 ? 23.763 7.929 -18.728 1.00 78.19 130 THR A O 1
ATOM 1067 N N . GLN A 1 131 ? 22.009 9.324 -18.792 1.00 82.19 131 GLN A N 1
ATOM 1068 C CA . GLN A 1 131 ? 22.057 9.661 -17.366 1.00 82.19 131 GLN A CA 1
ATOM 1069 C C . GLN A 1 131 ? 21.806 8.437 -16.491 1.00 82.19 131 GLN A C 1
ATOM 1071 O O . GLN A 1 131 ? 22.568 8.208 -15.554 1.00 82.19 131 GLN A O 1
ATOM 1076 N N . LEU A 1 132 ? 20.832 7.594 -16.842 1.00 80.62 132 LEU A N 1
ATOM 1077 C CA . LEU A 1 132 ? 20.578 6.352 -16.114 1.00 80.62 132 LEU A CA 1
ATOM 1078 C C . LEU A 1 132 ? 21.823 5.454 -16.069 1.00 80.62 132 LEU A C 1
ATOM 1080 O O . LEU A 1 132 ? 22.213 4.984 -15.001 1.00 80.62 132 LEU A O 1
ATOM 1084 N N . PHE A 1 133 ? 22.492 5.252 -17.209 1.00 81.12 133 PHE A N 1
ATOM 1085 C CA . PHE A 1 133 ? 23.704 4.431 -17.272 1.00 81.12 133 PHE A CA 1
ATOM 1086 C C . PHE A 1 133 ? 24.843 5.016 -16.448 1.00 81.12 133 PHE A C 1
ATOM 1088 O O . PHE A 1 133 ? 25.559 4.271 -15.777 1.00 81.12 133 PHE A O 1
ATOM 1095 N N . LYS A 1 134 ? 25.004 6.343 -16.473 1.00 85.12 134 LYS A N 1
ATOM 1096 C CA . LYS A 1 134 ? 25.983 7.044 -15.637 1.00 85.12 134 LYS A CA 1
ATOM 1097 C C . LYS A 1 134 ? 25.679 6.834 -14.158 1.00 85.12 134 LYS A C 1
ATOM 1099 O O . LYS A 1 134 ? 26.601 6.525 -13.412 1.00 85.12 134 LYS A O 1
ATOM 1104 N N . THR A 1 135 ? 24.417 6.920 -13.742 1.00 86.38 135 THR A N 1
ATOM 1105 C CA . THR A 1 135 ? 24.007 6.666 -12.354 1.00 86.38 135 THR A CA 1
ATOM 1106 C C . THR A 1 135 ? 24.281 5.223 -11.939 1.00 86.38 135 THR A C 1
ATOM 1108 O O . THR A 1 135 ? 24.876 5.003 -10.885 1.00 86.38 135 THR A O 1
ATOM 1111 N N . ILE A 1 136 ? 23.926 4.240 -12.775 1.00 86.00 136 ILE A N 1
ATOM 1112 C CA . ILE A 1 136 ? 24.198 2.822 -12.496 1.00 86.00 136 ILE A CA 1
ATOM 1113 C C . ILE A 1 136 ? 25.709 2.588 -12.393 1.00 86.00 136 ILE A C 1
ATOM 1115 O O . ILE A 1 136 ? 26.187 2.030 -11.408 1.00 86.00 136 ILE A O 1
ATOM 1119 N N . ARG A 1 137 ? 26.491 3.056 -13.370 1.00 86.00 137 ARG A N 1
ATOM 1120 C CA . ARG A 1 137 ? 27.949 2.895 -13.359 1.00 86.00 137 ARG A CA 1
ATOM 1121 C C . ARG A 1 137 ? 28.585 3.595 -12.160 1.00 86.00 137 ARG A C 1
ATOM 1123 O O . ARG A 1 137 ? 29.436 2.999 -11.513 1.00 86.00 137 ARG A O 1
ATOM 1130 N N . SER A 1 138 ? 28.145 4.809 -11.836 1.00 88.94 138 SER A N 1
ATOM 1131 C CA . SER A 1 138 ? 28.624 5.571 -10.680 1.00 88.94 138 SER A CA 1
ATOM 1132 C C . SER A 1 138 ? 28.369 4.820 -9.370 1.00 88.94 138 SER A C 1
ATOM 1134 O O . SER A 1 138 ? 29.290 4.662 -8.570 1.00 88.94 138 SER A O 1
ATOM 1136 N N . ALA A 1 139 ? 27.176 4.244 -9.193 1.00 88.25 139 ALA A N 1
ATOM 1137 C CA . ALA A 1 139 ? 26.879 3.397 -8.040 1.00 88.25 139 ALA A CA 1
ATOM 1138 C C . ALA A 1 139 ? 27.826 2.186 -7.947 1.00 88.25 139 ALA A C 1
ATOM 1140 O O . ALA A 1 139 ? 28.277 1.845 -6.858 1.00 88.25 139 ALA A O 1
ATOM 1141 N N . GLY A 1 140 ? 28.181 1.572 -9.081 1.00 84.69 140 GLY A N 1
ATOM 1142 C CA . GLY A 1 140 ? 29.154 0.475 -9.134 1.00 84.69 140 GLY A CA 1
ATOM 1143 C C . GLY A 1 140 ? 30.572 0.913 -8.762 1.00 84.69 140 GLY A C 1
ATOM 1144 O O . GLY A 1 140 ? 31.246 0.231 -7.989 1.00 84.69 140 GLY A O 1
ATOM 1145 N N . THR A 1 141 ? 31.002 2.087 -9.234 1.00 90.19 141 THR A N 1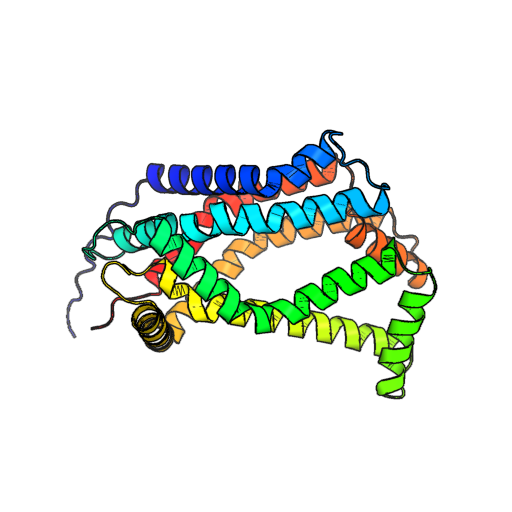
ATOM 1146 C CA . THR A 1 141 ? 32.339 2.626 -8.932 1.00 90.19 141 THR A CA 1
ATOM 1147 C C . THR A 1 141 ? 32.549 2.939 -7.452 1.00 90.19 141 THR A C 1
ATOM 1149 O O . THR A 1 141 ? 33.683 2.856 -6.991 1.00 90.19 141 THR A O 1
ATOM 1152 N N . LEU A 1 142 ? 31.484 3.207 -6.682 1.00 90.19 142 LEU A N 1
ATOM 1153 C CA . LEU A 1 142 ? 31.575 3.406 -5.226 1.00 90.19 142 LEU A CA 1
ATOM 1154 C C . LEU A 1 142 ? 32.138 2.184 -4.485 1.00 90.19 142 LEU A C 1
ATOM 1156 O O . LEU A 1 142 ? 32.669 2.327 -3.389 1.00 90.19 142 LEU A O 1
ATOM 1160 N N . VAL A 1 143 ? 32.029 0.993 -5.077 1.00 88.12 143 VAL A N 1
ATOM 1161 C CA . VAL A 1 143 ? 32.528 -0.272 -4.512 1.00 88.12 143 VAL A CA 1
ATOM 1162 C C . VAL A 1 143 ? 33.694 -0.821 -5.354 1.00 88.12 143 VAL A C 1
ATOM 1164 O O . VAL A 1 143 ? 34.057 -1.986 -5.243 1.00 88.12 143 VAL A O 1
ATOM 1167 N N . GLY A 1 144 ? 34.277 -0.001 -6.238 1.00 85.38 144 GLY A N 1
ATOM 1168 C CA . GLY A 1 144 ? 35.324 -0.426 -7.178 1.00 85.38 144 GLY A CA 1
ATOM 1169 C C . GLY A 1 144 ? 34.841 -1.407 -8.255 1.00 85.38 144 GLY A C 1
ATOM 1170 O O . GLY A 1 144 ? 35.652 -2.077 -8.887 1.00 85.38 144 GLY A O 1
ATOM 1171 N N . GLY A 1 145 ? 33.524 -1.523 -8.452 1.00 86.62 145 GLY A N 1
ATOM 1172 C CA . GLY A 1 145 ? 32.902 -2.513 -9.325 1.00 86.62 145 GLY A CA 1
ATOM 1173 C C . GLY A 1 145 ? 32.517 -1.995 -10.714 1.00 86.62 145 GLY A C 1
ATOM 1174 O O . GLY A 1 145 ? 32.668 -0.826 -11.066 1.00 86.62 145 GLY A O 1
ATOM 1175 N N . SER A 1 146 ? 31.970 -2.910 -11.514 1.00 87.19 146 SER A N 1
ATOM 1176 C CA . SER A 1 146 ? 31.449 -2.652 -12.862 1.00 87.19 146 SER A CA 1
ATOM 1177 C C . SER A 1 146 ? 29.978 -2.197 -12.863 1.00 87.19 146 SER A C 1
ATOM 1179 O O . SER A 1 146 ? 29.336 -2.077 -11.819 1.00 87.19 146 SER A O 1
ATOM 1181 N N . PHE A 1 147 ? 29.403 -1.996 -14.054 1.00 79.25 147 PHE A N 1
ATOM 1182 C CA . PHE A 1 147 ? 27.977 -1.686 -14.238 1.00 79.25 147 PHE A CA 1
ATOM 1183 C C . PHE A 1 147 ? 27.043 -2.682 -13.526 1.00 79.25 147 PHE A C 1
ATOM 1185 O O . PHE A 1 147 ? 26.084 -2.270 -12.877 1.00 79.25 147 PHE A O 1
ATOM 1192 N N . VAL A 1 148 ? 27.360 -3.982 -13.581 1.00 81.25 148 VAL A N 1
ATOM 1193 C CA . VAL A 1 148 ? 26.577 -5.044 -12.922 1.00 81.25 148 VAL A CA 1
ATOM 1194 C C . VAL A 1 148 ? 26.525 -4.834 -11.407 1.00 81.25 148 VAL A C 1
ATOM 1196 O O . VAL A 1 148 ? 25.461 -4.950 -10.803 1.00 81.25 148 VAL A O 1
ATOM 1199 N N . HIS A 1 149 ? 27.650 -4.452 -10.798 1.00 85.06 149 HIS A N 1
ATOM 1200 C CA . HIS A 1 149 ? 27.716 -4.163 -9.365 1.00 85.06 149 HIS A CA 1
ATOM 1201 C C . HIS A 1 149 ? 26.826 -2.968 -9.010 1.00 85.06 149 HIS A C 1
ATOM 1203 O O . HIS A 1 149 ? 26.062 -3.027 -8.049 1.00 85.06 149 HIS A O 1
ATOM 1209 N N . GLY A 1 150 ? 26.858 -1.915 -9.829 1.00 83.44 150 GLY A N 1
ATOM 1210 C CA . GLY A 1 150 ? 25.990 -0.751 -9.668 1.00 83.44 150 GLY A CA 1
ATOM 1211 C C . GLY A 1 150 ? 24.502 -1.076 -9.768 1.00 83.44 150 GLY A C 1
ATOM 1212 O O . GLY A 1 150 ? 23.710 -0.601 -8.953 1.00 83.44 150 GLY A O 1
ATOM 1213 N N . PHE A 1 151 ? 24.120 -1.938 -10.712 1.00 83.56 151 PHE A N 1
ATOM 1214 C CA . PHE A 1 151 ? 22.742 -2.409 -10.847 1.00 83.56 151 PHE A CA 1
ATOM 1215 C C . PHE A 1 151 ? 22.289 -3.178 -9.599 1.00 83.56 151 PHE A C 1
ATOM 1217 O O . PHE A 1 151 ? 21.244 -2.864 -9.029 1.00 83.56 151 PHE A O 1
ATOM 1224 N N . ILE A 1 152 ? 23.105 -4.123 -9.117 1.00 85.62 152 ILE A N 1
ATOM 1225 C CA . ILE A 1 152 ? 22.818 -4.900 -7.900 1.00 85.62 152 ILE A CA 1
ATOM 1226 C C . ILE A 1 152 ? 22.640 -3.977 -6.687 1.00 85.62 152 ILE A C 1
ATOM 1228 O O . ILE A 1 152 ? 21.692 -4.154 -5.921 1.00 85.62 152 ILE A O 1
ATOM 1232 N N . ILE A 1 153 ? 23.505 -2.970 -6.524 1.00 89.44 153 ILE A N 1
ATOM 1233 C CA . ILE A 1 153 ? 23.420 -1.995 -5.426 1.00 89.44 153 ILE A CA 1
ATOM 1234 C C . ILE A 1 153 ? 22.096 -1.228 -5.475 1.00 89.44 153 ILE A C 1
ATOM 1236 O O . ILE A 1 153 ? 21.413 -1.118 -4.457 1.00 89.44 153 ILE A O 1
ATOM 1240 N N . LEU A 1 154 ? 21.701 -0.718 -6.644 1.00 88.62 154 LEU A N 1
ATOM 1241 C CA . LEU A 1 154 ? 20.450 0.030 -6.792 1.00 88.62 154 LEU A CA 1
ATOM 1242 C C . LEU A 1 154 ? 19.221 -0.843 -6.516 1.00 88.62 154 LEU A C 1
ATOM 1244 O O . LEU A 1 154 ? 18.301 -0.401 -5.827 1.00 88.62 154 LEU A O 1
ATOM 1248 N N . VAL A 1 155 ? 19.227 -2.094 -6.983 1.00 87.12 155 VAL A N 1
ATOM 1249 C CA . VAL A 1 155 ? 18.167 -3.068 -6.690 1.00 87.12 155 VAL A CA 1
ATOM 1250 C C . VAL A 1 155 ? 18.092 -3.356 -5.187 1.00 87.12 155 VAL A C 1
ATOM 1252 O O . VAL A 1 155 ? 17.006 -3.330 -4.604 1.00 87.12 155 VAL A O 1
ATOM 1255 N N . LEU A 1 156 ? 19.232 -3.571 -4.524 1.00 91.00 156 LEU A N 1
ATOM 1256 C CA . LEU A 1 156 ? 19.288 -3.783 -3.076 1.00 91.00 156 LEU A CA 1
ATOM 1257 C C . LEU A 1 156 ? 18.726 -2.574 -2.313 1.00 91.00 156 LEU A C 1
ATOM 1259 O O . LEU A 1 156 ? 17.887 -2.736 -1.425 1.00 91.00 156 LEU A O 1
ATOM 1263 N N . LEU A 1 157 ? 19.147 -1.360 -2.677 1.00 92.12 157 LEU A N 1
ATOM 1264 C CA . LEU A 1 157 ? 18.666 -0.124 -2.059 1.00 92.12 157 LEU A CA 1
ATOM 1265 C C . LEU A 1 157 ? 17.162 0.073 -2.266 1.00 92.12 157 LEU A C 1
ATOM 1267 O O . LEU A 1 157 ? 16.470 0.475 -1.329 1.00 92.12 157 LEU A O 1
ATOM 1271 N N . PHE A 1 158 ? 16.635 -0.273 -3.442 1.00 91.19 158 PHE A N 1
ATOM 1272 C CA . PHE A 1 158 ? 15.199 -0.272 -3.702 1.00 91.19 158 PHE A CA 1
ATOM 1273 C C . PHE A 1 158 ? 14.451 -1.214 -2.746 1.00 91.19 158 PHE A C 1
ATOM 1275 O O . PHE A 1 158 ? 13.467 -0.809 -2.121 1.00 91.19 158 PHE A O 1
ATOM 1282 N N . PHE A 1 159 ? 14.935 -2.446 -2.554 1.00 92.50 159 PHE A N 1
ATOM 1283 C CA . PHE A 1 159 ? 14.326 -3.387 -1.607 1.00 92.5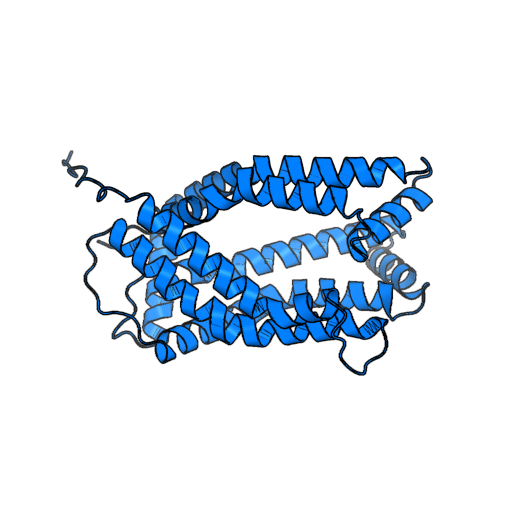0 159 PHE A CA 1
ATOM 1284 C C . PHE A 1 159 ? 14.430 -2.917 -0.151 1.00 92.50 159 PHE A C 1
ATOM 1286 O O . PHE A 1 159 ? 13.470 -3.073 0.610 1.00 92.50 159 PHE A O 1
ATOM 1293 N N . ILE A 1 160 ? 15.544 -2.293 0.240 1.00 95.06 160 ILE A N 1
ATOM 1294 C CA . ILE A 1 160 ? 15.701 -1.680 1.566 1.00 95.06 160 ILE A CA 1
ATOM 1295 C C . ILE A 1 160 ? 14.681 -0.549 1.753 1.00 95.06 160 ILE A C 1
ATOM 1297 O O . ILE A 1 160 ? 13.981 -0.512 2.768 1.00 95.06 160 ILE A O 1
ATOM 1301 N N . ALA A 1 161 ? 14.533 0.338 0.768 1.00 94.69 161 ALA A N 1
ATOM 1302 C CA . ALA A 1 161 ? 13.559 1.425 0.794 1.00 94.69 161 ALA A CA 1
ATOM 1303 C C . ALA A 1 161 ? 12.115 0.901 0.886 1.00 94.69 161 ALA A C 1
ATOM 1305 O O . ALA A 1 161 ? 11.316 1.397 1.685 1.00 94.69 161 ALA A O 1
ATOM 1306 N N . LEU A 1 162 ? 11.789 -0.151 0.131 1.00 93.12 162 LEU A N 1
ATOM 1307 C CA . LEU A 1 162 ? 10.492 -0.824 0.182 1.00 93.12 162 LEU A CA 1
ATOM 1308 C C . LEU A 1 162 ? 10.221 -1.424 1.572 1.00 93.12 162 LEU A C 1
ATOM 1310 O O . LEU A 1 162 ? 9.123 -1.283 2.122 1.00 93.12 162 LEU A O 1
ATOM 1314 N N . PHE A 1 163 ? 11.225 -2.068 2.167 1.00 94.19 163 PHE A N 1
ATOM 1315 C CA . PHE A 1 163 ? 11.134 -2.650 3.503 1.00 94.19 163 PHE A CA 1
ATOM 1316 C C . PHE A 1 163 ? 10.949 -1.584 4.591 1.00 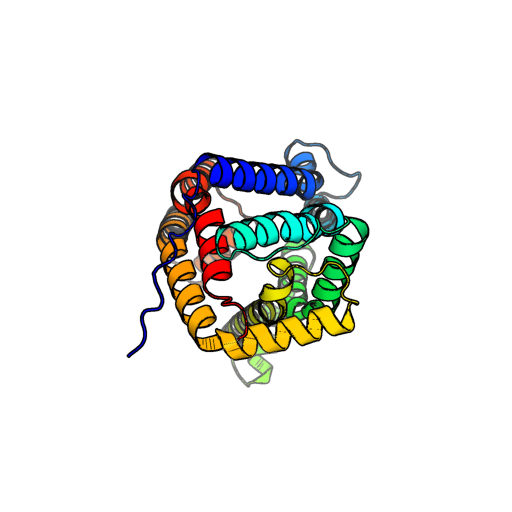94.19 163 PHE A C 1
ATOM 1318 O O . PHE A 1 163 ? 10.095 -1.740 5.471 1.00 94.19 163 PHE A O 1
ATOM 1325 N N . LEU A 1 164 ? 11.677 -0.466 4.505 1.00 95.00 164 LEU A N 1
ATOM 1326 C CA . LEU A 1 164 ? 11.494 0.687 5.389 1.00 95.00 164 LEU A CA 1
ATOM 1327 C C . LEU A 1 164 ? 10.070 1.236 5.283 1.00 95.00 164 LEU A C 1
ATOM 1329 O O . LEU A 1 164 ? 9.399 1.376 6.310 1.00 95.00 164 LEU A O 1
ATOM 1333 N N . ALA A 1 165 ? 9.565 1.450 4.066 1.00 93.25 165 ALA A N 1
ATOM 1334 C CA . ALA A 1 165 ? 8.206 1.932 3.836 1.00 93.25 165 ALA A CA 1
ATOM 1335 C C . ALA A 1 165 ? 7.157 0.987 4.445 1.00 93.25 165 ALA A C 1
ATOM 1337 O O . ALA A 1 165 ? 6.211 1.428 5.112 1.00 93.25 165 ALA A O 1
ATOM 1338 N N . PHE A 1 166 ? 7.356 -0.327 4.293 1.00 91.62 166 PHE A N 1
ATOM 1339 C CA . PHE A 1 166 ? 6.507 -1.344 4.906 1.00 91.62 166 PHE A CA 1
ATOM 1340 C C . PHE A 1 166 ? 6.498 -1.249 6.439 1.00 91.62 166 PHE A C 1
ATOM 1342 O O . PHE A 1 166 ? 5.420 -1.221 7.047 1.00 91.62 166 PHE A O 1
ATOM 1349 N N . ILE A 1 167 ? 7.671 -1.159 7.077 1.00 92.00 167 ILE A N 1
ATOM 1350 C CA . ILE A 1 167 ? 7.795 -1.017 8.536 1.00 92.00 167 ILE A CA 1
ATOM 1351 C C . ILE A 1 167 ? 7.143 0.281 9.015 1.00 92.00 167 ILE A C 1
ATOM 1353 O O . ILE A 1 167 ? 6.341 0.253 9.956 1.00 92.00 167 ILE A O 1
ATOM 1357 N N . GLY A 1 168 ? 7.449 1.405 8.364 1.00 91.00 168 GLY A N 1
ATOM 1358 C CA . GLY A 1 168 ? 6.930 2.725 8.717 1.00 91.00 168 GLY A CA 1
ATOM 1359 C C . GLY A 1 168 ? 5.406 2.756 8.717 1.00 91.00 168 GLY A C 1
ATOM 1360 O O . GLY A 1 168 ? 4.779 3.212 9.678 1.00 91.00 168 GLY A O 1
ATOM 1361 N N . TRP A 1 169 ? 4.789 2.164 7.693 1.00 89.44 169 TRP A N 1
ATOM 1362 C CA . TRP A 1 169 ? 3.335 2.070 7.609 1.00 89.44 169 TRP A CA 1
ATOM 1363 C C . TRP A 1 169 ? 2.729 1.119 8.650 1.00 89.44 169 TRP A C 1
ATOM 1365 O O . TRP A 1 169 ? 1.636 1.375 9.181 1.00 89.44 169 TRP A O 1
ATOM 1375 N N . ARG A 1 170 ? 3.423 0.015 8.960 1.00 88.50 170 ARG A N 1
ATOM 1376 C CA . ARG A 1 170 ? 2.975 -1.016 9.910 1.00 88.50 170 ARG A CA 1
ATOM 1377 C C . ARG A 1 170 ? 3.050 -0.587 11.366 1.00 88.50 170 ARG A C 1
ATOM 1379 O O . ARG A 1 170 ? 2.174 -0.981 12.137 1.00 88.50 170 ARG A O 1
ATOM 1386 N N . ARG A 1 171 ? 4.033 0.233 11.738 1.00 88.69 171 ARG A N 1
ATOM 1387 C CA . ARG A 1 171 ? 4.273 0.689 13.119 1.00 88.69 171 ARG A CA 1
ATOM 1388 C C . ARG A 1 171 ? 3.033 1.294 13.786 1.00 88.69 171 ARG A C 1
ATOM 1390 O O . ARG A 1 171 ? 2.852 1.166 14.995 1.00 88.69 171 ARG A O 1
ATOM 1397 N N . TYR A 1 172 ? 2.164 1.914 12.991 1.00 89.06 172 TYR A N 1
ATOM 1398 C CA . TYR A 1 172 ? 0.953 2.595 13.450 1.00 89.06 172 TYR A CA 1
ATOM 1399 C C . TYR A 1 172 ? -0.338 1.946 12.935 1.00 89.06 172 TYR A C 1
ATOM 1401 O O . TYR A 1 172 ? -1.347 2.621 12.770 1.00 89.06 172 TYR A O 1
ATOM 1409 N N . ALA A 1 173 ? -0.318 0.652 12.603 1.00 87.06 173 ALA A N 1
ATOM 1410 C CA . ALA A 1 173 ? -1.477 -0.011 12.005 1.00 87.06 173 ALA A CA 1
ATOM 1411 C C . ALA A 1 173 ? -2.638 -0.245 12.989 1.00 87.06 173 ALA A C 1
ATOM 1413 O O . ALA A 1 173 ? -3.782 -0.315 12.539 1.00 87.06 173 ALA A O 1
ATOM 1414 N N . ALA A 1 174 ? -2.369 -0.367 14.296 1.00 90.62 174 ALA A N 1
ATOM 1415 C CA . ALA A 1 174 ? -3.398 -0.667 15.295 1.00 90.62 174 ALA A CA 1
ATOM 1416 C C . ALA A 1 174 ? -4.336 0.523 15.544 1.00 90.62 174 ALA A C 1
ATOM 1418 O O . ALA A 1 174 ? -5.523 0.321 15.785 1.00 90.62 174 ALA A O 1
ATOM 1419 N N . ILE A 1 175 ? -3.839 1.757 15.398 1.00 92.31 175 ILE A N 1
ATOM 1420 C CA . ILE A 1 175 ? -4.612 2.985 15.651 1.00 92.31 175 ILE A CA 1
ATOM 1421 C C . ILE A 1 175 ? -5.912 3.073 14.837 1.00 92.31 175 ILE A C 1
ATOM 1423 O O . ILE A 1 175 ? -6.878 3.675 15.287 1.00 92.31 175 ILE A O 1
ATOM 1427 N N . GLU A 1 176 ? -5.949 2.459 13.650 1.00 91.12 176 GLU A N 1
ATOM 1428 C CA . GLU A 1 176 ? -7.122 2.485 12.770 1.00 91.12 176 GLU A CA 1
ATOM 1429 C C . GLU A 1 176 ? -8.236 1.527 13.219 1.00 91.12 176 GLU A C 1
ATOM 1431 O O . GLU A 1 176 ? -9.365 1.657 12.759 1.00 91.12 176 GLU A O 1
ATOM 1436 N N . TYR A 1 177 ? -7.919 0.539 14.061 1.00 90.50 177 TYR A N 1
ATOM 1437 C CA . TYR A 1 177 ? -8.872 -0.467 14.544 1.00 90.50 177 TYR A CA 1
ATOM 1438 C C . TYR A 1 177 ? -9.474 -0.086 15.900 1.00 90.50 177 TYR A C 1
ATOM 1440 O O . TYR A 1 177 ? -10.632 -0.388 16.175 1.00 90.50 177 TYR A O 1
ATOM 1448 N N . LEU A 1 178 ? -8.695 0.584 16.744 1.00 87.69 178 LEU A N 1
ATOM 1449 C CA . LEU A 1 178 ? -9.056 0.859 18.129 1.00 87.69 178 LEU A CA 1
ATOM 1450 C C . LEU A 1 178 ? -10.086 2.003 18.255 1.00 87.69 178 LEU A C 1
ATOM 1452 O O . LEU A 1 178 ? -10.092 2.926 17.436 1.00 87.69 178 LEU A O 1
ATOM 1456 N N . PRO A 1 179 ? -10.950 1.983 19.287 1.00 82.81 179 PRO A N 1
ATOM 1457 C CA . PRO A 1 179 ? -11.859 3.089 19.579 1.00 82.81 179 PRO A CA 1
ATOM 1458 C C . PRO A 1 179 ? -11.071 4.276 20.147 1.00 82.81 179 PRO A C 1
ATOM 1460 O O . PRO A 1 179 ? -10.715 4.311 21.319 1.00 82.81 179 PRO A O 1
ATOM 1463 N N . MET A 1 180 ? -10.782 5.259 19.299 1.00 82.25 180 MET A N 1
ATOM 1464 C CA . MET A 1 180 ? -9.960 6.424 19.661 1.00 82.25 180 MET A CA 1
ATOM 1465 C C . MET A 1 180 ? -10.781 7.643 20.109 1.00 82.25 180 MET A C 1
ATOM 1467 O O . MET A 1 180 ? -10.240 8.741 20.254 1.00 82.25 180 MET A O 1
ATOM 1471 N N . ASN A 1 181 ? -12.087 7.470 20.322 1.00 73.44 181 ASN A N 1
ATOM 1472 C CA . ASN A 1 181 ? -12.942 8.548 20.804 1.00 73.44 181 ASN A CA 1
ATOM 1473 C C . ASN A 1 181 ? -12.591 8.917 22.244 1.00 73.44 181 ASN A C 1
ATOM 1475 O O . ASN A 1 181 ? -12.408 8.047 23.086 1.00 73.44 181 ASN A O 1
ATOM 1479 N N . GLY A 1 182 ? -12.434 10.218 22.493 1.00 71.06 182 GLY A N 1
ATOM 1480 C CA . GLY A 1 182 ? -11.999 10.751 23.786 1.00 71.06 182 GLY A CA 1
ATOM 1481 C C . GLY A 1 182 ? -10.484 10.720 24.032 1.00 71.06 182 GLY A C 1
ATOM 1482 O O . GLY A 1 182 ? -10.025 11.264 25.031 1.00 71.06 182 GLY A O 1
ATOM 1483 N N . MET A 1 183 ? -9.671 10.145 23.134 1.00 81.94 183 MET A N 1
ATOM 1484 C CA . MET A 1 183 ? -8.208 10.160 23.274 1.00 81.94 183 MET A CA 1
ATOM 1485 C C . MET A 1 183 ? -7.577 11.312 22.487 1.00 81.94 183 MET A C 1
ATOM 1487 O O . MET A 1 183 ? -7.866 11.499 21.301 1.00 81.94 183 MET A O 1
ATOM 1491 N N . ASN A 1 184 ? -6.647 12.044 23.113 1.00 86.25 184 ASN A N 1
ATOM 1492 C CA . ASN A 1 184 ? -5.762 12.973 22.404 1.00 86.25 184 ASN A CA 1
ATOM 1493 C C . ASN A 1 184 ? -4.774 12.207 21.488 1.00 86.25 184 ASN A C 1
ATOM 1495 O O . ASN A 1 184 ? -4.650 10.982 21.563 1.00 86.25 184 ASN A O 1
ATOM 1499 N N . ASN A 1 185 ? -4.088 12.911 20.575 1.00 85.50 185 ASN A N 1
ATOM 1500 C CA . ASN A 1 185 ? -3.221 12.253 19.581 1.00 85.50 185 ASN A CA 1
ATOM 1501 C C . ASN A 1 185 ? -2.095 11.472 20.26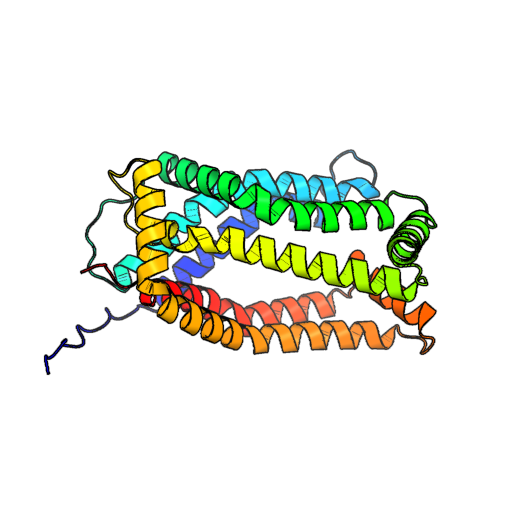3 1.00 85.50 185 ASN A C 1
ATOM 1503 O O . ASN A 1 185 ? -1.833 10.324 19.912 1.00 85.50 185 ASN A O 1
ATOM 1507 N N . THR A 1 186 ? -1.462 12.074 21.266 1.00 87.62 186 THR A N 1
ATOM 1508 C CA . THR A 1 186 ? -0.349 11.478 22.008 1.00 87.62 186 THR A CA 1
ATOM 1509 C C . THR A 1 186 ? -0.747 10.156 22.658 1.00 87.62 186 THR A C 1
ATOM 1511 O O . THR A 1 186 ? -0.072 9.147 22.445 1.00 87.62 186 THR A O 1
ATOM 1514 N N . ARG A 1 187 ? -1.885 10.123 23.362 1.00 89.12 187 ARG A N 1
ATOM 1515 C CA . ARG A 1 187 ? -2.426 8.913 23.991 1.00 89.12 187 ARG A CA 1
ATOM 1516 C C . ARG A 1 187 ? -2.770 7.857 22.948 1.00 89.12 187 ARG A C 1
ATOM 1518 O O . ARG A 1 187 ? -2.367 6.714 23.116 1.00 89.12 187 ARG A O 1
ATOM 1525 N N . ALA A 1 188 ? -3.390 8.235 21.829 1.00 89.69 188 ALA A N 1
ATOM 1526 C CA . ALA A 1 188 ? -3.708 7.298 20.749 1.00 89.69 188 ALA A CA 1
ATOM 1527 C C . ALA A 1 188 ? -2.455 6.590 20.186 1.00 89.69 188 ALA A C 1
ATOM 1529 O O . ALA A 1 188 ? -2.459 5.374 19.970 1.00 89.69 188 ALA A O 1
ATOM 1530 N N . PHE A 1 189 ? -1.350 7.320 19.993 1.00 91.94 189 PHE A N 1
ATOM 1531 C CA . PHE A 1 189 ? -0.084 6.736 19.534 1.00 91.94 189 PHE A CA 1
ATOM 1532 C C . PHE A 1 189 ? 0.625 5.903 20.611 1.00 91.94 189 PHE A C 1
ATOM 1534 O O . PHE A 1 189 ? 1.220 4.873 20.276 1.00 91.94 189 PHE A O 1
ATOM 1541 N N . ALA A 1 190 ? 0.547 6.306 21.881 1.00 91.44 190 ALA A N 1
ATOM 1542 C CA . ALA A 1 190 ? 1.062 5.521 23.001 1.00 91.44 190 ALA A CA 1
ATOM 1543 C C . ALA A 1 190 ? 0.311 4.186 23.124 1.00 91.44 190 ALA A C 1
ATOM 1545 O O . ALA A 1 190 ? 0.935 3.125 23.110 1.00 91.44 190 ALA A O 1
ATOM 1546 N N . THR A 1 191 ? -1.024 4.223 23.104 1.00 90.88 191 THR A N 1
ATOM 1547 C CA . THR A 1 191 ? -1.882 3.034 23.110 1.00 90.88 191 THR A CA 1
ATOM 1548 C C . THR A 1 191 ? -1.586 2.132 21.915 1.00 90.88 191 THR A C 1
ATOM 1550 O O . THR A 1 191 ? -1.395 0.934 22.097 1.00 90.88 191 THR A O 1
ATOM 1553 N N . ASN A 1 192 ? -1.437 2.681 20.702 1.00 93.06 192 ASN A N 1
ATOM 1554 C CA . ASN A 1 192 ? -1.014 1.894 19.539 1.00 93.06 192 ASN A CA 1
ATOM 1555 C C . ASN A 1 192 ? 0.306 1.149 19.798 1.00 93.06 192 ASN A C 1
ATOM 1557 O O . ASN A 1 192 ? 0.416 -0.026 19.456 1.00 93.06 192 ASN A O 1
ATOM 1561 N N . ARG A 1 193 ? 1.312 1.805 20.392 1.00 92.62 193 ARG A N 1
ATOM 1562 C CA . ARG A 1 193 ? 2.613 1.173 20.664 1.00 92.62 193 ARG A CA 1
ATOM 1563 C C . ARG A 1 193 ? 2.475 -0.004 21.630 1.00 92.62 193 ARG A C 1
ATOM 1565 O O . ARG A 1 193 ? 3.084 -1.040 21.376 1.00 92.62 193 ARG A O 1
ATOM 1572 N N . ILE A 1 194 ? 1.660 0.143 22.675 1.00 92.94 194 ILE A N 1
ATOM 1573 C CA . ILE A 1 194 ? 1.375 -0.930 23.637 1.00 92.94 194 ILE A CA 1
ATOM 1574 C C . ILE A 1 194 ? 0.685 -2.095 22.917 1.00 92.94 194 ILE A C 1
ATOM 1576 O O . ILE A 1 194 ? 1.198 -3.208 22.929 1.00 92.94 194 ILE A O 1
ATOM 1580 N N . TYR A 1 195 ? -0.390 -1.833 22.168 1.00 93.00 195 TYR A N 1
ATOM 1581 C CA . TYR A 1 195 ? -1.112 -2.872 21.424 1.00 93.00 195 TYR A CA 1
ATOM 1582 C C . TYR A 1 195 ? -0.226 -3.639 20.435 1.00 93.00 195 TYR A C 1
ATOM 1584 O O . TYR A 1 195 ? -0.330 -4.862 20.345 1.00 93.00 195 TYR A O 1
ATOM 1592 N N . ILE A 1 196 ? 0.648 -2.945 19.698 1.00 93.31 196 ILE A N 1
ATOM 1593 C CA . ILE A 1 196 ? 1.589 -3.578 18.762 1.00 93.31 196 ILE A CA 1
ATOM 1594 C C . ILE A 1 196 ? 2.622 -4.436 19.505 1.00 93.31 196 ILE A C 1
ATOM 1596 O O . ILE A 1 196 ? 2.980 -5.503 19.004 1.00 93.31 196 ILE A O 1
ATOM 1600 N N . LYS A 1 197 ? 3.102 -3.989 20.674 1.00 93.31 197 LYS A N 1
ATOM 1601 C CA . LYS A 1 197 ? 4.078 -4.724 21.490 1.00 93.31 197 LYS A CA 1
ATOM 1602 C C . LYS A 1 197 ? 3.466 -6.014 22.039 1.00 93.31 197 LYS A C 1
ATOM 1604 O O . LYS A 1 197 ? 4.004 -7.085 21.773 1.00 93.31 197 LYS A O 1
ATOM 1609 N N . GLU A 1 198 ? 2.315 -5.911 22.697 1.00 92.69 198 GLU A N 1
ATOM 1610 C CA . GLU A 1 198 ? 1.632 -7.044 23.337 1.00 92.69 198 GLU A CA 1
ATOM 1611 C C . GLU A 1 198 ? 1.125 -8.074 22.315 1.00 92.69 198 GLU A C 1
ATOM 1613 O O . GLU A 1 198 ? 1.158 -9.279 22.547 1.00 92.69 198 GLU A O 1
ATOM 1618 N N . ASN A 1 199 ? 0.730 -7.627 21.118 1.00 91.88 199 ASN A N 1
ATOM 1619 C CA . ASN A 1 199 ? 0.224 -8.510 20.064 1.00 91.88 199 ASN A CA 1
ATOM 1620 C C . ASN A 1 199 ? 1.260 -8.849 18.974 1.00 91.88 199 ASN A C 1
ATOM 1622 O O . ASN A 1 199 ? 0.885 -9.341 17.904 1.00 91.88 199 ASN A O 1
ATOM 1626 N N . LYS A 1 200 ? 2.562 -8.615 19.201 1.00 91.75 200 LYS A N 1
ATOM 1627 C CA . LYS A 1 200 ? 3.615 -8.742 18.170 1.00 91.75 200 LYS A CA 1
ATOM 1628 C C . LYS A 1 200 ? 3.612 -10.105 17.468 1.00 91.75 200 LYS A C 1
ATOM 1630 O O . LYS A 1 200 ? 3.635 -10.163 16.236 1.00 91.75 200 LYS A O 1
ATOM 1635 N N . ALA A 1 201 ? 3.553 -11.198 18.230 1.00 91.38 201 ALA A N 1
ATOM 1636 C CA . ALA A 1 201 ? 3.567 -12.558 17.684 1.00 91.38 201 ALA A CA 1
ATOM 1637 C C . ALA A 1 201 ? 2.317 -12.852 16.830 1.00 91.38 201 ALA A C 1
ATOM 1639 O O . ALA A 1 201 ? 2.428 -13.325 15.694 1.00 91.38 201 ALA A O 1
ATOM 1640 N N . ASN A 1 202 ? 1.134 -12.481 17.332 1.00 91.50 202 ASN A N 1
ATOM 1641 C CA . ASN A 1 202 ? -0.140 -12.653 16.627 1.00 91.50 202 ASN A CA 1
ATOM 1642 C C . ASN A 1 202 ? -0.177 -11.847 15.323 1.00 91.50 202 ASN A C 1
ATOM 1644 O O . ASN A 1 202 ? -0.602 -12.357 14.282 1.00 91.50 202 ASN A O 1
ATOM 1648 N N . LEU A 1 203 ? 0.320 -10.607 15.353 1.00 91.19 203 LEU A N 1
ATOM 1649 C CA . LEU A 1 203 ? 0.413 -9.739 14.183 1.00 91.19 203 LEU A CA 1
ATOM 1650 C C . LEU A 1 203 ? 1.380 -10.289 13.132 1.00 91.19 203 LEU A C 1
ATOM 1652 O O . LEU A 1 203 ? 1.060 -10.236 11.941 1.00 91.19 203 LEU A O 1
ATOM 1656 N N . ARG A 1 204 ? 2.527 -10.851 13.538 1.00 90.62 204 ARG A N 1
ATOM 1657 C CA . ARG A 1 204 ? 3.489 -11.477 12.616 1.00 90.62 204 ARG A CA 1
ATOM 1658 C C . ARG A 1 204 ? 2.879 -12.698 11.929 1.00 90.62 204 ARG A C 1
ATOM 1660 O O . ARG A 1 204 ? 2.869 -12.751 10.701 1.00 90.62 204 ARG A O 1
ATOM 1667 N N . ARG A 1 205 ? 2.285 -13.622 12.694 1.00 91.44 205 ARG A N 1
ATOM 1668 C CA . ARG A 1 205 ? 1.623 -14.825 12.151 1.00 91.44 205 ARG A CA 1
ATOM 1669 C C . ARG A 1 205 ? 0.485 -14.464 11.199 1.00 91.44 205 ARG A C 1
ATOM 1671 O O . ARG A 1 205 ? 0.362 -15.032 10.120 1.00 91.44 205 ARG A O 1
ATOM 1678 N N . THR A 1 206 ? -0.320 -13.478 11.574 1.00 92.50 206 THR A N 1
ATOM 1679 C CA . THR A 1 206 ? -1.421 -12.983 10.742 1.00 92.50 206 THR A CA 1
ATOM 1680 C C . THR A 1 206 ? -0.930 -12.317 9.466 1.00 92.50 206 THR A C 1
ATOM 1682 O O . THR A 1 206 ? -1.536 -12.468 8.411 1.00 92.50 206 THR A O 1
ATOM 1685 N N . THR A 1 207 ? 0.185 -11.594 9.537 1.00 89.75 207 THR A N 1
ATOM 1686 C CA . THR A 1 207 ? 0.794 -10.975 8.358 1.00 89.75 207 THR A CA 1
ATOM 1687 C C . THR A 1 207 ? 1.288 -12.029 7.377 1.00 89.75 207 THR A C 1
ATOM 1689 O O . THR A 1 207 ? 1.003 -11.894 6.193 1.00 89.75 207 THR A O 1
ATOM 1692 N N . ALA A 1 208 ? 1.922 -13.099 7.862 1.00 90.50 208 ALA A N 1
ATOM 1693 C CA . ALA A 1 208 ? 2.314 -14.230 7.023 1.00 90.50 208 ALA A CA 1
ATOM 1694 C C . ALA A 1 208 ? 1.093 -14.897 6.363 1.00 90.50 208 ALA A C 1
ATOM 1696 O O . ALA A 1 208 ? 1.069 -15.057 5.149 1.00 90.50 208 ALA A O 1
ATOM 1697 N N . LYS A 1 209 ? 0.024 -15.177 7.124 1.00 91.44 209 LYS A N 1
ATOM 1698 C CA . LYS A 1 209 ? -1.237 -15.708 6.564 1.00 91.44 209 LYS A CA 1
ATOM 1699 C C . LYS A 1 209 ? -1.831 -14.794 5.489 1.00 91.44 209 LYS A C 1
ATOM 1701 O O . LYS A 1 209 ? -2.222 -15.256 4.425 1.00 91.44 209 LYS A O 1
ATOM 1706 N N . ASN A 1 210 ? -1.875 -13.491 5.752 1.00 92.25 210 ASN A N 1
ATOM 1707 C CA . ASN A 1 210 ? -2.392 -12.511 4.801 1.00 92.25 210 ASN A CA 1
ATOM 1708 C C . ASN A 1 210 ? -1.518 -12.380 3.543 1.00 92.25 210 ASN A C 1
ATOM 1710 O O . ASN A 1 210 ? -2.042 -11.997 2.497 1.00 92.25 210 ASN A O 1
ATOM 1714 N N . PHE A 1 211 ? -0.214 -12.647 3.651 1.00 89.25 211 PHE A N 1
ATOM 1715 C CA . PHE A 1 211 ? 0.699 -12.711 2.514 1.00 89.25 211 PHE A CA 1
ATOM 1716 C C . PHE A 1 211 ? 0.456 -13.976 1.685 1.00 89.25 211 PHE A C 1
ATOM 1718 O O . PHE A 1 211 ? 0.293 -13.869 0.478 1.00 89.25 211 PHE A O 1
ATOM 1725 N N . LEU A 1 212 ? 0.294 -15.139 2.326 1.00 91.50 212 LEU A N 1
ATOM 1726 C CA . LEU A 1 212 ? -0.078 -16.385 1.640 1.00 91.50 212 LEU A CA 1
ATOM 1727 C C . LEU A 1 212 ? -1.396 -16.243 0.865 1.00 91.50 212 LEU A C 1
ATOM 1729 O O . LEU A 1 212 ? -1.483 -16.668 -0.277 1.00 91.50 212 LEU A O 1
ATOM 1733 N N . MET A 1 213 ? -2.393 -15.558 1.436 1.00 89.75 213 MET A N 1
ATOM 1734 C CA . MET A 1 213 ? -3.659 -15.253 0.747 1.00 89.75 213 MET A CA 1
ATOM 1735 C C . MET A 1 213 ? -3.501 -14.323 -0.466 1.00 89.75 213 MET A C 1
ATOM 1737 O O . MET A 1 213 ? -4.411 -14.229 -1.279 1.00 89.75 213 MET A O 1
ATOM 1741 N N . LEU A 1 214 ? -2.392 -13.585 -0.566 1.00 91.25 214 LEU A N 1
ATOM 1742 C CA . LEU A 1 214 ? -2.102 -12.693 -1.689 1.00 91.25 214 LEU A CA 1
ATOM 1743 C C . LEU A 1 214 ? -1.316 -13.402 -2.805 1.00 91.25 214 LEU A C 1
ATOM 1745 O O . LEU A 1 214 ? -1.362 -12.946 -3.946 1.00 91.25 214 LEU A O 1
ATOM 1749 N N . LEU A 1 215 ? -0.613 -14.498 -2.492 1.00 91.62 215 LEU A N 1
ATOM 1750 C CA . LEU A 1 215 ? 0.257 -15.201 -3.438 1.00 91.62 215 LEU A CA 1
ATOM 1751 C C . LEU A 1 215 ? -0.456 -15.674 -4.710 1.00 91.62 215 LEU A C 1
ATOM 1753 O O . LEU A 1 215 ? 0.108 -15.426 -5.769 1.00 91.62 215 LEU A O 1
ATOM 1757 N N . PRO A 1 216 ? -1.667 -16.271 -4.675 1.00 92.31 216 PRO A N 1
ATOM 1758 C CA . PRO A 1 216 ? -2.330 -16.717 -5.903 1.00 92.31 216 PRO A CA 1
ATOM 1759 C C . PRO A 1 216 ? -2.562 -15.571 -6.892 1.00 92.31 216 PRO A C 1
ATOM 1761 O O . PRO A 1 216 ? -2.260 -15.691 -8.074 1.00 92.31 216 PRO A O 1
ATOM 1764 N N . TYR A 1 217 ? -3.027 -14.423 -6.391 1.00 92.38 217 TYR A N 1
ATOM 1765 C CA . TYR A 1 217 ? -3.206 -13.224 -7.205 1.00 92.38 217 TYR A CA 1
ATOM 1766 C C . TYR A 1 217 ? -1.880 -12.719 -7.782 1.00 92.38 217 TYR A C 1
ATOM 1768 O O . TYR A 1 217 ? -1.809 -12.423 -8.973 1.00 92.38 217 TYR A O 1
ATOM 1776 N N . LEU A 1 218 ? -0.833 -12.621 -6.955 1.00 91.81 218 LEU A N 1
ATOM 1777 C CA . LEU A 1 218 ? 0.481 -12.176 -7.423 1.00 91.81 218 LEU A CA 1
ATOM 1778 C C . LEU A 1 218 ? 1.056 -13.131 -8.469 1.00 91.81 218 LEU A C 1
ATOM 1780 O O . LEU A 1 218 ? 1.527 -12.661 -9.493 1.00 91.81 218 LEU A O 1
ATOM 1784 N N . ALA A 1 219 ? 0.974 -14.441 -8.242 1.00 92.38 219 ALA A N 1
ATOM 1785 C CA . ALA A 1 219 ? 1.472 -15.455 -9.162 1.00 92.38 219 ALA A CA 1
ATOM 1786 C C . ALA A 1 219 ? 0.781 -15.360 -10.525 1.00 92.38 219 ALA A C 1
ATOM 1788 O O . ALA A 1 219 ? 1.466 -15.276 -11.536 1.00 92.38 219 ALA A O 1
ATOM 1789 N N . VAL A 1 220 ? -0.555 -15.286 -10.556 1.00 93.75 220 VAL A N 1
ATOM 1790 C CA . VAL A 1 220 ? -1.309 -15.134 -11.812 1.00 93.75 220 VAL A CA 1
ATOM 1791 C C . VAL A 1 220 ? -0.985 -13.805 -12.494 1.00 93.75 220 VAL A C 1
ATOM 1793 O O . VAL A 1 220 ? -0.772 -13.780 -13.699 1.00 93.75 220 VAL A O 1
ATOM 1796 N N . THR A 1 221 ? -0.890 -12.708 -11.740 1.00 92.00 221 THR A N 1
ATOM 1797 C CA . THR A 1 221 ? -0.572 -11.389 -12.310 1.00 92.00 221 THR A CA 1
ATOM 1798 C C . THR A 1 221 ? 0.830 -11.374 -12.914 1.00 92.00 221 THR A C 1
ATOM 1800 O O . THR A 1 221 ? 0.995 -10.986 -14.064 1.00 92.00 221 THR A O 1
ATOM 1803 N N . PHE A 1 222 ? 1.843 -11.841 -12.179 1.00 90.44 222 PHE A N 1
ATOM 1804 C CA . PHE A 1 222 ? 3.210 -11.921 -12.690 1.00 90.44 222 PHE A CA 1
ATOM 1805 C C . PHE A 1 222 ? 3.335 -12.901 -13.850 1.00 90.44 222 PHE A C 1
ATOM 1807 O O . PHE A 1 222 ? 4.059 -12.601 -14.788 1.00 90.44 222 PHE A O 1
ATOM 1814 N N . PHE A 1 223 ? 2.611 -14.020 -13.829 1.00 92.81 223 PHE A N 1
ATOM 1815 C CA . PHE A 1 223 ? 2.571 -14.954 -14.949 1.00 92.81 223 PHE A CA 1
ATOM 1816 C C . PHE A 1 223 ? 2.008 -14.295 -16.215 1.00 92.81 223 PHE A C 1
ATOM 1818 O O . PHE A 1 223 ? 2.631 -14.385 -17.265 1.00 92.81 223 PHE A O 1
ATOM 1825 N N . LEU A 1 224 ? 0.882 -13.579 -16.117 1.00 91.69 224 LEU A N 1
ATOM 1826 C CA . LEU A 1 224 ? 0.289 -12.867 -17.255 1.00 91.69 224 LEU A CA 1
ATOM 1827 C C . LEU A 1 224 ? 1.231 -11.795 -17.818 1.00 91.69 224 LEU A C 1
ATOM 1829 O O . LEU A 1 224 ? 1.417 -11.720 -19.029 1.00 91.69 224 LEU A O 1
ATOM 1833 N N . LEU A 1 225 ? 1.853 -11.000 -16.943 1.00 88.75 225 LEU A N 1
ATOM 1834 C CA . LEU A 1 225 ? 2.811 -9.972 -17.356 1.00 88.75 225 LEU A CA 1
ATOM 1835 C C . LEU A 1 225 ? 4.074 -10.592 -17.973 1.00 88.75 225 LEU A C 1
ATOM 1837 O O . LEU A 1 225 ? 4.545 -10.119 -19.002 1.00 88.75 225 LEU A O 1
ATOM 1841 N N . ALA A 1 226 ? 4.602 -11.666 -17.382 1.00 86.94 226 ALA A N 1
ATOM 1842 C CA . ALA A 1 226 ? 5.783 -12.362 -17.886 1.00 86.94 226 ALA A CA 1
ATOM 1843 C C . ALA A 1 226 ? 5.523 -13.027 -19.242 1.00 86.94 226 ALA A C 1
ATOM 1845 O O . ALA A 1 226 ? 6.391 -12.972 -20.104 1.00 86.94 226 ALA A O 1
ATOM 1846 N N . MET A 1 227 ? 4.335 -13.604 -19.447 1.00 89.88 227 MET A N 1
ATOM 1847 C CA . MET A 1 227 ? 3.924 -14.182 -20.730 1.00 89.88 227 MET A CA 1
ATOM 1848 C C . MET A 1 227 ? 3.826 -13.135 -21.836 1.00 89.88 227 MET A C 1
ATOM 1850 O O . MET A 1 227 ? 4.112 -13.442 -22.985 1.00 89.88 227 MET A O 1
ATOM 1854 N N . GLU A 1 228 ? 3.421 -11.904 -21.524 1.00 86.94 228 GLU A N 1
ATOM 1855 C CA . GLU A 1 228 ? 3.438 -10.839 -22.525 1.00 86.94 228 GLU A CA 1
ATOM 1856 C C . GLU A 1 228 ? 4.859 -10.342 -22.790 1.00 86.94 228 GLU A C 1
ATOM 1858 O O . GLU A 1 228 ? 5.243 -10.171 -23.945 1.00 86.94 228 GLU A O 1
ATOM 1863 N N . ILE A 1 229 ? 5.664 -10.149 -21.744 1.00 85.62 229 ILE A N 1
ATOM 1864 C CA . ILE A 1 229 ? 7.049 -9.698 -21.908 1.00 85.62 229 ILE A CA 1
ATOM 1865 C C . ILE A 1 229 ? 7.866 -10.729 -22.686 1.00 85.62 229 ILE A C 1
ATOM 1867 O O . ILE A 1 229 ? 8.627 -10.337 -23.562 1.00 85.62 229 ILE A O 1
ATOM 1871 N N . SER A 1 230 ? 7.677 -12.028 -22.436 1.00 84.12 230 SER A N 1
ATOM 1872 C CA . SER A 1 230 ? 8.436 -13.090 -23.103 1.00 84.12 230 SER A CA 1
ATOM 1873 C C . SER A 1 230 ? 8.263 -13.089 -24.620 1.00 84.12 230 SER A C 1
ATOM 1875 O O . SER A 1 230 ? 9.204 -13.427 -25.326 1.00 84.12 230 SER A O 1
ATOM 1877 N N . THR A 1 231 ? 7.113 -12.638 -25.135 1.00 84.44 231 THR A N 1
ATOM 1878 C CA . THR A 1 231 ? 6.892 -12.489 -26.587 1.00 84.44 231 THR A CA 1
ATOM 1879 C C . THR A 1 231 ? 7.713 -11.370 -27.227 1.00 84.44 231 THR A C 1
ATOM 1881 O O . THR A 1 231 ? 7.856 -11.345 -28.445 1.00 84.44 231 THR A O 1
ATOM 1884 N N . LYS A 1 232 ? 8.243 -10.445 -26.418 1.00 80.88 232 LYS A N 1
ATOM 1885 C CA . LYS A 1 232 ? 9.054 -9.302 -26.853 1.00 80.88 232 LYS A CA 1
ATOM 1886 C C . LYS A 1 232 ? 10.556 -9.524 -26.632 1.00 80.88 232 LYS A C 1
ATOM 1888 O O . LYS A 1 232 ? 11.345 -8.684 -27.054 1.00 80.88 232 LYS A O 1
ATOM 1893 N N . LEU A 1 233 ? 10.945 -10.607 -25.953 1.00 81.12 233 LEU A N 1
ATOM 1894 C CA . LEU A 1 233 ? 12.350 -10.927 -25.698 1.00 81.12 233 LEU A CA 1
ATOM 1895 C C . LEU A 1 233 ? 13.009 -11.449 -26.977 1.00 81.12 233 LEU A C 1
ATOM 1897 O O . LEU A 1 233 ? 12.447 -12.282 -27.689 1.00 81.12 233 LEU A O 1
ATOM 1901 N N . THR A 1 234 ? 14.206 -10.950 -27.258 1.00 77.75 234 THR A N 1
ATOM 1902 C CA . THR A 1 234 ? 15.009 -11.281 -28.441 1.00 77.75 234 THR A CA 1
ATOM 1903 C C . THR A 1 234 ? 16.042 -12.370 -28.145 1.00 77.75 234 THR A C 1
ATOM 1905 O O . THR A 1 234 ? 16.593 -12.954 -29.076 1.00 77.75 234 THR A O 1
ATOM 1908 N N . GLY A 1 235 ? 16.278 -12.682 -26.862 1.00 72.50 235 GLY A N 1
ATOM 1909 C CA . GLY A 1 235 ? 17.244 -13.683 -26.402 1.00 72.50 235 GLY A CA 1
ATOM 1910 C C . GLY A 1 235 ? 18.647 -13.122 -26.157 1.00 72.50 235 GLY A C 1
ATOM 1911 O O . GLY A 1 235 ? 19.527 -13.846 -25.687 1.00 72.50 235 GLY A O 1
ATOM 1912 N N . GLU A 1 236 ? 18.869 -11.836 -26.440 1.00 80.31 236 GLU A N 1
ATOM 1913 C CA . GLU A 1 236 ? 20.106 -11.130 -26.118 1.00 80.31 236 GLU A CA 1
ATOM 1914 C C . GLU A 1 236 ? 19.952 -10.392 -24.780 1.00 80.31 236 GLU A C 1
ATOM 1916 O O . GLU A 1 236 ? 19.134 -9.484 -24.646 1.00 80.31 236 GLU A O 1
ATOM 1921 N N . ALA A 1 237 ? 20.768 -10.747 -23.781 1.00 68.81 237 ALA A N 1
ATOM 1922 C CA . ALA A 1 237 ? 20.589 -10.305 -22.392 1.00 68.81 237 ALA A CA 1
ATOM 1923 C C . ALA A 1 237 ? 20.534 -8.775 -22.201 1.00 68.81 237 ALA A C 1
A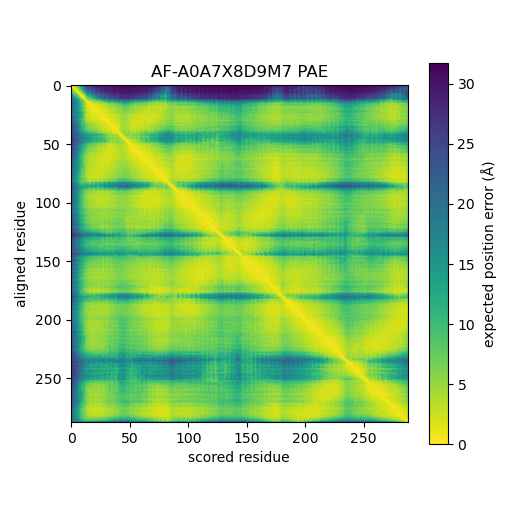TOM 1925 O O . ALA A 1 237 ? 19.833 -8.284 -21.320 1.00 68.81 237 ALA A O 1
ATOM 1926 N N . THR A 1 238 ? 21.269 -8.006 -23.002 1.00 69.62 238 THR A N 1
ATOM 1927 C CA . THR A 1 238 ? 21.251 -6.535 -22.978 1.00 69.62 238 THR A CA 1
ATOM 1928 C C . THR A 1 238 ? 19.944 -5.980 -23.536 1.00 69.62 238 THR A C 1
ATOM 1930 O O . THR A 1 238 ? 19.315 -5.157 -22.876 1.00 69.62 238 THR A O 1
ATOM 1933 N N . SER A 1 239 ? 19.515 -6.452 -24.710 1.00 73.69 239 SER A N 1
ATOM 1934 C CA . SER A 1 239 ? 18.248 -6.076 -25.354 1.00 73.69 239 SER A CA 1
ATOM 1935 C C . SER A 1 239 ? 17.043 -6.457 -24.488 1.00 73.69 239 SER A C 1
ATOM 1937 O O . SER A 1 239 ? 16.177 -5.627 -24.214 1.00 73.69 239 SER A O 1
ATOM 1939 N N . ASP A 1 240 ? 17.053 -7.672 -23.946 1.00 74.00 240 ASP A N 1
ATOM 1940 C CA . ASP A 1 240 ? 16.006 -8.209 -23.078 1.00 74.00 240 ASP A CA 1
ATOM 1941 C C . ASP A 1 240 ? 15.845 -7.399 -21.788 1.00 74.00 240 ASP A C 1
ATOM 1943 O O . ASP A 1 240 ? 14.724 -7.167 -21.330 1.00 74.00 240 ASP A O 1
ATOM 1947 N N . VAL A 1 241 ? 16.949 -6.907 -21.214 1.00 71.06 241 VAL A N 1
ATOM 1948 C CA . VAL A 1 241 ? 16.895 -6.000 -20.062 1.00 71.06 241 VAL A CA 1
ATOM 1949 C C . VAL A 1 241 ? 16.199 -4.692 -20.429 1.00 71.06 241 VAL A C 1
ATOM 1951 O O . VAL A 1 241 ? 15.407 -4.219 -19.619 1.00 71.06 241 VAL A O 1
ATOM 1954 N N . PHE A 1 242 ? 16.424 -4.125 -21.620 1.00 71.62 242 PHE A N 1
ATOM 1955 C CA . PHE A 1 242 ? 15.720 -2.909 -22.053 1.00 71.62 242 PHE A CA 1
ATOM 1956 C C . PHE A 1 242 ? 14.239 -3.147 -22.284 1.00 71.62 242 PHE A C 1
ATOM 1958 O O . PHE A 1 242 ? 13.432 -2.372 -21.781 1.00 71.62 242 PHE A O 1
ATOM 1965 N N . VAL A 1 243 ? 13.881 -4.234 -22.967 1.00 76.81 243 VAL A N 1
ATOM 1966 C CA . VAL A 1 243 ? 12.482 -4.617 -23.192 1.00 76.81 243 VAL A CA 1
ATOM 1967 C C . VAL A 1 243 ? 11.758 -4.801 -21.859 1.00 76.81 243 VAL A C 1
ATOM 1969 O O . VAL A 1 243 ? 10.650 -4.298 -21.669 1.00 76.81 243 VAL A O 1
ATOM 1972 N N . LEU A 1 244 ? 12.395 -5.484 -20.905 1.00 71.75 244 LEU A N 1
ATOM 1973 C CA . LEU A 1 244 ? 11.839 -5.697 -19.575 1.00 71.75 244 LEU A CA 1
ATOM 1974 C C . LEU A 1 244 ? 11.724 -4.382 -18.795 1.00 71.75 244 LEU A C 1
ATOM 1976 O O . LEU A 1 244 ? 10.693 -4.136 -18.168 1.00 71.75 244 LEU A O 1
ATOM 1980 N N . LEU A 1 245 ? 12.751 -3.527 -18.837 1.00 67.19 245 LEU A N 1
ATOM 1981 C CA . LEU A 1 245 ? 12.720 -2.236 -18.155 1.00 67.19 245 LEU A CA 1
ATOM 1982 C C . LEU A 1 245 ? 11.623 -1.344 -18.728 1.00 67.19 245 LEU A C 1
ATOM 1984 O O . LEU A 1 245 ? 10.832 -0.806 -17.960 1.00 67.19 245 LEU A O 1
ATOM 1988 N N . GLU A 1 246 ? 11.550 -1.229 -20.053 1.00 69.06 246 GLU A N 1
ATOM 1989 C CA . GLU A 1 246 ? 10.561 -0.428 -20.762 1.00 69.06 246 GLU A CA 1
ATOM 1990 C C . GLU A 1 246 ? 9.150 -0.924 -20.460 1.00 69.06 246 GLU A C 1
ATOM 1992 O O . GLU A 1 246 ? 8.307 -0.131 -20.046 1.00 69.06 246 GLU A O 1
ATOM 1997 N N . ALA A 1 247 ? 8.886 -2.229 -20.572 1.00 68.38 247 ALA A N 1
ATOM 1998 C CA . ALA A 1 247 ? 7.573 -2.795 -20.266 1.00 68.38 247 ALA A CA 1
ATOM 1999 C C . ALA A 1 247 ? 7.137 -2.507 -18.818 1.00 68.38 247 ALA A C 1
ATOM 2001 O O . ALA A 1 247 ? 5.971 -2.198 -18.569 1.00 68.38 247 ALA A O 1
ATOM 2002 N N . VAL A 1 248 ? 8.067 -2.561 -17.859 1.00 65.31 248 VAL A N 1
ATOM 2003 C CA . VAL A 1 248 ? 7.782 -2.303 -16.440 1.00 65.31 248 VAL A CA 1
ATOM 2004 C C . VAL A 1 248 ? 7.613 -0.807 -16.141 1.00 65.31 248 VAL A C 1
ATOM 2006 O O . VAL A 1 248 ? 6.771 -0.457 -15.313 1.00 65.31 248 VAL A O 1
ATOM 2009 N N . THR A 1 249 ? 8.368 0.083 -16.791 1.00 60.06 249 THR A N 1
ATOM 2010 C CA . THR A 1 249 ? 8.321 1.536 -16.533 1.00 60.06 249 THR A CA 1
ATOM 2011 C C . THR A 1 249 ? 7.190 2.242 -17.251 1.00 60.06 249 THR A C 1
ATOM 2013 O O . THR A 1 249 ? 6.538 3.106 -16.668 1.00 60.06 249 THR A O 1
ATOM 2016 N N . THR A 1 250 ? 6.957 1.884 -18.508 1.00 63.41 250 THR A N 1
ATOM 2017 C CA . THR A 1 250 ? 5.906 2.474 -19.344 1.00 63.41 250 THR A CA 1
ATOM 2018 C C . THR A 1 250 ? 4.555 1.814 -19.106 1.00 63.41 250 THR A C 1
ATOM 2020 O O . THR A 1 250 ? 3.533 2.347 -19.531 1.00 63.41 250 THR A O 1
ATOM 2023 N N . LEU A 1 251 ? 4.545 0.657 -18.428 1.00 66.50 251 LEU A N 1
ATOM 2024 C CA . LEU A 1 251 ? 3.388 -0.227 -18.354 1.00 66.50 251 LEU A CA 1
ATOM 2025 C C . LEU A 1 251 ? 2.828 -0.477 -19.772 1.00 66.50 251 LEU A C 1
ATOM 2027 O O . LEU A 1 251 ? 1.623 -0.447 -20.004 1.00 66.50 251 LEU A O 1
ATOM 2031 N N . ASN A 1 252 ? 3.692 -0.686 -20.764 1.00 70.75 252 ASN A N 1
ATOM 2032 C CA . ASN A 1 252 ? 3.267 -0.900 -22.148 1.00 70.75 252 ASN A CA 1
ATOM 2033 C C . ASN A 1 252 ? 2.807 -2.353 -22.372 1.00 70.75 252 ASN A C 1
ATOM 2035 O O . ASN A 1 252 ? 3.462 -3.154 -23.049 1.00 70.75 252 ASN A O 1
ATOM 2039 N N . PHE A 1 253 ? 1.680 -2.685 -21.743 1.00 79.94 253 PHE A N 1
ATOM 2040 C CA . PHE A 1 253 ? 0.967 -3.951 -21.875 1.00 79.94 253 PHE A CA 1
ATOM 2041 C C . PHE A 1 253 ? -0.297 -3.764 -22.716 1.00 79.94 253 PHE A C 1
ATOM 2043 O O . PHE A 1 253 ? -0.923 -2.701 -22.711 1.00 79.94 253 PHE A O 1
ATOM 2050 N N . THR A 1 254 ? -0.715 -4.809 -23.421 1.00 82.75 254 THR A N 1
ATOM 2051 C CA . THR A 1 254 ? -1.958 -4.786 -24.193 1.00 82.75 254 THR A CA 1
ATOM 2052 C C . THR A 1 254 ? -3.183 -4.634 -23.288 1.00 82.75 254 THR A C 1
ATOM 2054 O O . THR A 1 254 ? -3.232 -5.117 -22.151 1.00 82.75 254 THR A O 1
ATOM 2057 N N . THR A 1 255 ? -4.251 -4.040 -23.827 1.00 83.19 255 THR A N 1
ATOM 2058 C CA . THR A 1 255 ? -5.551 -3.921 -23.142 1.00 83.19 255 THR A CA 1
ATOM 2059 C C . THR A 1 255 ? -6.089 -5.278 -22.680 1.00 83.19 255 THR A C 1
ATOM 2061 O O . THR A 1 255 ? -6.724 -5.370 -21.629 1.00 83.19 255 THR A O 1
ATOM 2064 N N . LYS A 1 256 ? -5.790 -6.354 -23.423 1.00 87.25 256 LYS A N 1
ATOM 2065 C CA . LYS A 1 256 ? -6.155 -7.728 -23.056 1.00 87.25 256 LYS A CA 1
ATOM 2066 C C . LYS A 1 256 ? -5.477 -8.164 -21.756 1.00 87.25 256 LYS A C 1
ATOM 2068 O O . LYS A 1 256 ? -6.159 -8.662 -20.862 1.00 87.25 256 LYS A O 1
ATOM 2073 N N . THR A 1 257 ? -4.172 -7.952 -21.616 1.00 87.00 257 THR A N 1
ATOM 2074 C CA . THR A 1 257 ? -3.437 -8.295 -20.389 1.00 87.00 257 THR A CA 1
ATOM 2075 C C . THR A 1 257 ? -3.909 -7.466 -19.209 1.00 87.00 257 THR A C 1
ATOM 2077 O O . THR A 1 257 ? -4.120 -8.007 -18.125 1.00 87.00 257 THR A O 1
ATOM 2080 N N . TYR A 1 258 ? -4.195 -6.181 -19.422 1.00 84.94 258 TYR A N 1
ATOM 2081 C CA . TYR A 1 258 ? -4.818 -5.349 -18.396 1.00 84.94 258 TYR A CA 1
ATOM 2082 C C . TYR A 1 258 ? -6.170 -5.887 -17.930 1.00 84.94 258 TYR A C 1
ATOM 2084 O O . TYR A 1 258 ? -6.404 -5.984 -16.722 1.00 84.94 258 TYR A O 1
ATOM 2092 N N . ALA A 1 259 ? -7.039 -6.289 -18.860 1.00 87.00 259 ALA A N 1
ATOM 2093 C CA . ALA A 1 259 ? -8.333 -6.881 -18.537 1.00 87.00 259 ALA A CA 1
ATOM 2094 C C . ALA A 1 259 ? -8.185 -8.204 -17.764 1.00 87.00 259 ALA A C 1
ATOM 2096 O O . ALA A 1 259 ? -8.882 -8.418 -16.772 1.00 87.00 259 ALA A O 1
ATOM 2097 N N . LEU A 1 260 ? -7.240 -9.064 -18.158 1.00 90.62 260 LEU A N 1
ATOM 2098 C CA . LEU A 1 260 ? -6.959 -10.326 -17.465 1.00 90.62 260 LEU A CA 1
ATOM 2099 C C . LEU A 1 260 ? -6.390 -10.102 -16.056 1.00 90.62 260 LEU A C 1
ATOM 2101 O O . LEU A 1 260 ? -6.837 -10.750 -15.110 1.00 90.62 260 LEU A O 1
ATOM 2105 N N . CYS A 1 261 ? -5.472 -9.150 -15.878 1.00 89.06 261 CYS A N 1
ATOM 2106 C CA . CYS A 1 261 ? -4.954 -8.759 -14.565 1.00 89.06 261 CYS A CA 1
ATOM 2107 C C . CYS A 1 261 ? -6.055 -8.166 -13.669 1.00 89.06 261 CYS A C 1
ATOM 2109 O O . CYS A 1 261 ? -6.124 -8.474 -12.475 1.00 89.06 261 CYS A O 1
ATOM 2111 N N . ALA A 1 262 ? -6.958 -7.357 -14.232 1.00 86.56 262 ALA A N 1
ATOM 2112 C CA . ALA A 1 262 ? -8.117 -6.833 -13.514 1.00 86.56 262 ALA A CA 1
ATOM 2113 C C . ALA A 1 262 ? -9.079 -7.956 -13.091 1.00 86.56 262 ALA A C 1
ATOM 2115 O O . ALA A 1 262 ? -9.533 -7.984 -11.945 1.00 86.56 262 ALA A O 1
ATOM 2116 N N . LEU A 1 263 ? -9.338 -8.925 -13.971 1.00 89.75 263 LEU A N 1
ATOM 2117 C CA . LEU A 1 263 ? -10.153 -10.098 -13.658 1.00 89.75 263 LEU A CA 1
ATOM 2118 C C . LEU A 1 263 ? -9.499 -10.959 -12.568 1.00 89.75 263 LEU A C 1
ATOM 2120 O O . LEU A 1 263 ? -10.163 -11.328 -11.597 1.00 89.75 263 LEU A O 1
ATOM 2124 N N . ALA A 1 264 ? -8.187 -11.194 -12.652 1.00 90.62 264 ALA A N 1
ATOM 2125 C CA . ALA A 1 264 ? -7.421 -11.872 -11.610 1.00 90.62 264 ALA A CA 1
ATOM 2126 C C . ALA A 1 264 ? -7.526 -11.135 -10.266 1.00 90.62 264 ALA A C 1
ATOM 2128 O O . ALA A 1 264 ? -7.719 -11.764 -9.226 1.00 90.62 264 ALA A O 1
ATOM 2129 N N . TYR A 1 265 ? -7.473 -9.800 -10.259 1.00 88.38 265 TYR A N 1
ATOM 2130 C CA . TYR A 1 265 ? -7.688 -9.004 -9.050 1.00 88.38 265 TYR A CA 1
ATOM 2131 C C . TYR A 1 265 ? -9.095 -9.197 -8.468 1.00 88.38 265 TYR A C 1
ATOM 2133 O O . TYR A 1 265 ? -9.231 -9.407 -7.257 1.00 88.38 265 TYR A O 1
ATOM 2141 N N . ILE A 1 266 ? -10.134 -9.140 -9.306 1.00 87.25 266 ILE A N 1
ATOM 2142 C CA . ILE A 1 266 ? -11.538 -9.272 -8.890 1.00 87.25 266 ILE A CA 1
ATOM 2143 C C . ILE A 1 266 ? -11.813 -10.660 -8.309 1.00 87.25 266 ILE A C 1
ATOM 2145 O O . ILE A 1 266 ? -12.463 -10.758 -7.272 1.00 87.25 266 ILE A O 1
ATOM 2149 N N . VAL A 1 267 ? -11.300 -11.718 -8.934 1.00 89.00 267 VAL A N 1
ATOM 2150 C CA . VAL A 1 267 ? -11.574 -13.102 -8.524 1.00 89.00 267 VAL A CA 1
ATOM 2151 C C . VAL A 1 267 ? -10.670 -13.536 -7.367 1.00 89.00 267 VAL A C 1
ATOM 2153 O O . VAL A 1 267 ? -11.150 -14.071 -6.370 1.00 89.00 267 VAL A O 1
ATOM 2156 N N . LEU A 1 268 ? -9.360 -13.283 -7.460 1.00 89.56 268 LEU A N 1
ATOM 2157 C CA . LEU A 1 268 ? -8.365 -13.879 -6.560 1.00 89.56 268 LEU A CA 1
ATOM 2158 C C . LEU A 1 268 ? -7.961 -12.984 -5.389 1.00 89.56 268 LEU A C 1
ATOM 2160 O O . LEU A 1 268 ? -7.416 -13.486 -4.411 1.00 89.56 268 LEU A O 1
ATOM 2164 N N . ASN A 1 269 ? -8.190 -11.669 -5.454 1.00 88.81 269 ASN A N 1
ATOM 2165 C CA . ASN A 1 269 ? -7.728 -10.747 -4.411 1.00 88.81 269 ASN A CA 1
ATOM 2166 C C . ASN A 1 269 ? -8.871 -10.010 -3.712 1.00 88.81 269 ASN A C 1
ATOM 2168 O O . ASN A 1 269 ? -8.868 -9.926 -2.479 1.00 88.81 269 ASN A O 1
ATOM 2172 N N . LEU A 1 270 ? -9.838 -9.481 -4.468 1.00 84.88 270 LEU A N 1
ATOM 2173 C CA . LEU A 1 270 ? -10.923 -8.647 -3.949 1.00 84.88 270 LEU A CA 1
ATOM 2174 C C . LEU A 1 270 ? -11.725 -9.319 -2.815 1.00 84.88 270 LEU A C 1
ATOM 2176 O O . LEU A 1 270 ? -11.879 -8.669 -1.772 1.00 84.88 270 LEU A O 1
ATOM 2180 N N . PRO A 1 271 ? -12.140 -10.603 -2.911 1.00 83.56 271 PRO A N 1
ATOM 2181 C CA . PRO A 1 271 ? -12.909 -11.267 -1.854 1.00 83.56 271 PRO A CA 1
ATOM 2182 C C . PRO A 1 271 ? -12.127 -11.351 -0.535 1.00 83.56 271 PRO A C 1
ATOM 2184 O O . PRO A 1 271 ? -12.679 -11.222 0.561 1.00 83.56 271 PRO A O 1
ATOM 2187 N N . PHE A 1 272 ? -10.802 -11.474 -0.627 1.00 85.56 272 PHE A N 1
ATOM 2188 C CA . PHE A 1 272 ? -9.914 -11.619 0.522 1.00 85.56 272 PHE A CA 1
ATOM 2189 C C . PHE A 1 272 ? -9.448 -10.280 1.109 1.00 85.56 272 PHE A C 1
ATOM 2191 O O . PHE A 1 272 ? -8.828 -10.260 2.176 1.00 85.56 272 PHE A O 1
ATOM 2198 N N . VAL A 1 273 ? -9.720 -9.131 0.474 1.00 85.50 273 VAL A N 1
ATOM 2199 C CA . VAL A 1 273 ? -9.270 -7.817 0.978 1.00 85.50 273 VAL A CA 1
ATOM 2200 C C . VAL A 1 273 ? -9.820 -7.541 2.376 1.00 85.50 273 VAL A C 1
ATOM 2202 O O . VAL A 1 273 ? -9.057 -7.181 3.278 1.00 85.50 273 VAL A O 1
ATOM 2205 N N . VAL A 1 274 ? -11.130 -7.690 2.580 1.00 85.81 274 VAL A N 1
ATOM 2206 C CA . VAL A 1 274 ? -11.741 -7.426 3.893 1.00 85.81 274 VAL A CA 1
ATOM 2207 C C . VAL A 1 274 ? -11.412 -8.540 4.878 1.00 85.81 274 VAL A C 1
ATOM 2209 O O . VAL A 1 274 ? -11.152 -8.244 6.043 1.00 85.81 274 VAL A O 1
ATOM 2212 N N . PHE A 1 275 ? -11.310 -9.787 4.416 1.00 86.31 275 PHE A N 1
ATOM 2213 C CA . PHE A 1 275 ? -10.887 -10.909 5.251 1.00 86.31 275 PHE A CA 1
ATOM 2214 C C . PHE A 1 275 ? -9.496 -10.683 5.860 1.00 86.31 275 PHE A C 1
ATOM 2216 O O . PHE A 1 275 ? -9.317 -10.775 7.073 1.00 86.31 275 PHE A O 1
ATOM 2223 N N . ARG A 1 276 ? -8.519 -10.246 5.057 1.00 89.19 276 ARG A N 1
ATOM 2224 C CA . ARG A 1 276 ? -7.170 -9.914 5.543 1.00 89.19 276 ARG A CA 1
ATOM 2225 C C . ARG A 1 276 ? -7.171 -8.767 6.555 1.00 89.19 276 ARG A C 1
ATOM 2227 O O . ARG A 1 276 ? -6.429 -8.818 7.538 1.00 89.19 276 ARG A O 1
ATOM 2234 N N . LYS A 1 277 ? -8.008 -7.742 6.352 1.00 90.88 277 LYS A N 1
ATOM 2235 C CA . LYS A 1 277 ? -8.188 -6.650 7.329 1.00 90.88 277 LYS A CA 1
ATOM 2236 C C . LYS A 1 277 ? -8.809 -7.161 8.633 1.00 90.88 277 LYS A C 1
ATOM 2238 O O . LYS A 1 277 ? -8.342 -6.795 9.708 1.00 90.88 277 LYS A O 1
ATOM 2243 N N . ARG A 1 278 ? -9.805 -8.046 8.550 1.00 89.44 278 ARG A N 1
ATOM 2244 C CA . ARG A 1 278 ? -10.429 -8.696 9.710 1.00 89.44 278 ARG A CA 1
ATOM 2245 C C . ARG A 1 278 ? -9.433 -9.564 10.480 1.00 89.44 278 ARG A C 1
ATOM 2247 O O . ARG A 1 278 ? -9.397 -9.480 11.699 1.00 89.44 278 ARG A O 1
ATOM 2254 N N . ASN A 1 279 ? -8.573 -10.321 9.800 1.00 90.56 279 ASN A N 1
ATOM 2255 C CA . ASN A 1 279 ? -7.539 -11.112 10.471 1.00 90.56 279 ASN A CA 1
ATOM 2256 C C . ASN A 1 279 ? -6.609 -10.226 11.309 1.00 90.56 279 ASN A C 1
ATOM 2258 O O . ASN A 1 279 ? -6.256 -10.588 12.427 1.00 90.56 279 ASN A O 1
ATOM 2262 N N . ILE A 1 280 ? -6.242 -9.044 10.799 1.00 91.75 280 ILE A N 1
ATOM 2263 C CA . ILE A 1 280 ? -5.449 -8.072 11.567 1.00 91.75 280 ILE A CA 1
ATOM 2264 C C . ILE A 1 280 ? -6.234 -7.572 12.784 1.00 91.75 280 ILE A C 1
ATOM 2266 O O . ILE A 1 280 ? -5.647 -7.458 13.855 1.00 91.75 280 ILE A O 1
ATOM 2270 N N . ALA A 1 281 ? -7.537 -7.312 12.643 1.00 90.88 281 ALA A N 1
ATOM 2271 C CA . ALA A 1 281 ? -8.387 -6.944 13.773 1.00 90.88 281 ALA A CA 1
ATOM 2272 C C . ALA A 1 281 ? -8.394 -8.040 14.852 1.00 90.88 281 ALA A C 1
ATOM 2274 O O . ALA A 1 281 ? -8.136 -7.742 16.010 1.00 90.88 281 ALA A O 1
ATOM 2275 N N . LEU A 1 282 ? -8.583 -9.308 14.469 1.00 90.06 282 LEU A N 1
ATOM 2276 C CA . LEU A 1 282 ? -8.522 -10.459 15.380 1.00 90.06 282 LEU A CA 1
ATOM 2277 C C . LEU A 1 282 ? -7.149 -10.611 16.045 1.00 90.06 282 LEU A C 1
ATOM 2279 O O . LEU A 1 282 ? -7.064 -10.995 17.207 1.00 90.06 282 LEU A O 1
ATOM 2283 N N . ALA A 1 283 ? -6.067 -10.291 15.336 1.00 91.88 283 ALA A N 1
ATOM 2284 C CA . ALA A 1 283 ? -4.718 -10.358 15.884 1.00 91.88 283 ALA A CA 1
ATOM 2285 C C . ALA A 1 283 ? -4.445 -9.304 16.969 1.00 91.88 283 ALA A C 1
ATOM 2287 O O . ALA A 1 283 ? -3.539 -9.504 17.773 1.00 91.88 283 ALA A O 1
ATOM 2288 N N . LEU A 1 284 ? -5.199 -8.201 16.985 1.00 91.62 284 LEU A N 1
ATOM 2289 C CA . LEU A 1 284 ? -5.122 -7.145 17.993 1.00 91.62 284 LEU A CA 1
ATOM 2290 C C . LEU A 1 284 ? -6.038 -7.492 19.170 1.00 91.62 284 LEU A C 1
ATOM 2292 O O . LEU A 1 284 ? -7.119 -6.929 19.301 1.00 91.62 284 LEU A O 1
ATOM 2296 N N . LYS A 1 285 ? -5.636 -8.438 20.021 1.00 88.62 285 LYS A N 1
ATOM 2297 C CA . LYS A 1 285 ? -6.437 -8.777 21.202 1.00 88.62 285 LYS A CA 1
ATOM 2298 C C . LYS A 1 285 ? -6.518 -7.571 22.152 1.00 88.62 285 LYS A C 1
ATOM 2300 O O . LYS A 1 285 ? -5.500 -6.884 22.315 1.00 88.62 285 LYS A O 1
ATOM 2305 N N . PRO A 1 286 ? -7.686 -7.318 22.775 1.00 85.62 286 PRO A N 1
ATOM 2306 C CA . PRO A 1 286 ? -7.810 -6.345 23.851 1.00 85.62 286 PRO A CA 1
ATOM 2307 C C . PRO A 1 286 ? -6.775 -6.622 24.940 1.00 85.62 286 PRO A C 1
ATOM 2309 O O . PRO A 1 286 ? -6.505 -7.780 25.264 1.00 85.62 286 PRO A O 1
ATOM 2312 N N . LEU A 1 287 ? -6.184 -5.554 25.469 1.00 84.12 287 LEU A N 1
ATOM 2313 C CA . LEU A 1 287 ? -5.283 -5.647 26.615 1.00 84.12 287 LEU A CA 1
ATOM 2314 C C . LEU A 1 287 ? -6.102 -6.051 27.849 1.00 84.12 287 LEU A C 1
ATOM 2316 O O . LEU A 1 287 ? -7.228 -5.573 27.999 1.00 84.12 287 LEU A O 1
ATOM 2320 N N . LYS A 1 288 ? -5.557 -6.964 28.659 1.00 67.56 288 LYS A N 1
ATOM 2321 C CA . LYS A 1 288 ? -6.130 -7.340 29.956 1.00 67.56 288 LYS A CA 1
ATOM 2322 C C . LYS A 1 288 ? -5.842 -6.263 30.992 1.00 67.56 288 LYS A C 1
ATOM 2324 O O . LYS A 1 288 ? -4.758 -5.647 30.882 1.00 67.56 288 LYS A O 1
#